Protein AF-A0A8C6HQR2-F1 (afdb_monomer_lite)

Structure (mmCIF, N/CA/C/O backbone):
data_AF-A0A8C6HQR2-F1
#
_entry.id   AF-A0A8C6HQR2-F1
#
loop_
_atom_site.group_PDB
_atom_site.id
_atom_site.type_symbol
_atom_site.label_atom_id
_atom_site.label_alt_id
_atom_site.label_comp_id
_atom_site.label_asym_id
_atom_site.label_entity_id
_atom_site.label_seq_id
_atom_site.pdbx_PDB_ins_code
_atom_site.Cartn_x
_atom_site.Cartn_y
_atom_site.Cartn_z
_atom_site.occupancy
_atom_site.B_iso_or_equiv
_atom_site.auth_seq_id
_atom_site.auth_comp_id
_atom_site.auth_asym_id
_atom_site.auth_atom_id
_atom_site.pdbx_PDB_model_num
ATOM 1 N N . MET A 1 1 ? -82.200 15.508 119.614 1.00 52.09 1 MET A N 1
ATOM 2 C CA . MET A 1 1 ? -82.401 14.505 118.545 1.00 52.09 1 MET A CA 1
ATOM 3 C C . MET A 1 1 ? -81.716 14.898 117.231 1.00 52.09 1 MET A C 1
ATOM 5 O O . MET A 1 1 ? -81.194 14.007 116.592 1.00 52.09 1 MET A O 1
ATOM 9 N N . MET A 1 2 ? -81.586 16.194 116.895 1.00 55.81 2 MET A N 1
ATOM 10 C CA . MET A 1 2 ? -81.004 16.659 115.614 1.00 55.81 2 MET A CA 1
ATOM 11 C C . MET A 1 2 ? -79.497 16.377 115.387 1.00 55.81 2 MET A C 1
ATOM 13 O O . MET A 1 2 ? -79.110 16.049 114.275 1.00 55.81 2 MET A O 1
ATOM 17 N N . MET A 1 3 ? -78.637 16.408 116.417 1.00 59.50 3 MET A N 1
ATOM 18 C CA . MET A 1 3 ? -77.169 16.346 116.218 1.00 59.50 3 MET A CA 1
ATOM 19 C C . MET A 1 3 ? -76.619 15.016 115.660 1.00 59.50 3 MET A C 1
ATOM 21 O O . MET A 1 3 ? -75.590 15.014 114.993 1.00 59.50 3 MET A O 1
ATOM 25 N N . VAL A 1 4 ? -77.262 13.875 115.936 1.00 60.16 4 VAL A N 1
ATOM 26 C CA . VAL A 1 4 ? -76.771 12.551 115.487 1.00 60.16 4 VAL A CA 1
ATOM 27 C C . VAL A 1 4 ? -77.153 12.279 114.027 1.00 60.16 4 VAL A C 1
ATOM 29 O O . VAL A 1 4 ? -76.408 11.623 113.298 1.00 60.16 4 VAL A O 1
ATOM 32 N N . GLU A 1 5 ? -78.292 12.809 113.581 1.00 60.72 5 GLU A N 1
ATOM 33 C CA . GLU A 1 5 ? -78.749 12.717 112.190 1.00 60.72 5 GLU A CA 1
ATOM 34 C C . GLU A 1 5 ? -77.908 13.601 111.262 1.00 60.72 5 GLU A C 1
ATOM 36 O O . GLU A 1 5 ? -77.570 13.160 110.162 1.00 60.72 5 GLU A O 1
ATOM 41 N N . ASP A 1 6 ? -77.476 14.773 111.736 1.00 65.75 6 ASP A N 1
ATOM 42 C CA . ASP A 1 6 ? -76.579 15.669 110.998 1.00 65.75 6 ASP A CA 1
ATOM 43 C C . ASP A 1 6 ? -75.191 15.044 110.777 1.00 65.75 6 ASP A C 1
ATOM 45 O O . ASP A 1 6 ? -74.706 15.014 109.648 1.00 65.75 6 ASP A O 1
ATOM 49 N N . ILE A 1 7 ? -74.600 14.415 111.802 1.00 71.69 7 ILE A N 1
ATOM 50 C CA . ILE A 1 7 ? -73.312 13.701 111.676 1.00 71.69 7 ILE A CA 1
ATOM 51 C C . ILE A 1 7 ? -73.416 12.538 110.680 1.00 71.69 7 ILE A C 1
ATOM 53 O O . ILE A 1 7 ? -72.520 12.321 109.865 1.00 71.69 7 ILE A O 1
ATOM 57 N N . LYS A 1 8 ? -74.517 11.779 110.715 1.00 73.75 8 LYS A N 1
ATOM 58 C CA . LYS A 1 8 ? -74.737 10.648 109.801 1.00 73.75 8 LYS A CA 1
ATOM 59 C C . LYS A 1 8 ? -74.936 11.119 108.356 1.00 73.75 8 LYS A C 1
ATOM 61 O O . LYS A 1 8 ? -74.519 10.435 107.420 1.00 73.75 8 LYS A O 1
ATOM 66 N N . LYS A 1 9 ? -75.553 12.288 108.172 1.00 76.75 9 LYS A N 1
ATOM 67 C CA . LYS A 1 9 ? -75.745 12.937 106.872 1.00 76.75 9 LYS A CA 1
ATOM 68 C C . LYS A 1 9 ? -74.431 13.485 106.313 1.00 76.75 9 LYS A C 1
ATOM 70 O O . LYS A 1 9 ? -74.153 13.239 105.141 1.00 76.75 9 LYS A O 1
ATOM 75 N N . ASP A 1 10 ? -73.609 14.130 107.139 1.00 75.81 10 ASP A N 1
ATOM 76 C CA . ASP A 1 10 ? -72.277 14.617 106.757 1.00 75.81 10 ASP A CA 1
ATOM 77 C C . ASP A 1 10 ? -71.310 13.468 106.451 1.00 75.81 10 ASP A C 1
ATOM 79 O O . ASP A 1 10 ? -70.606 13.507 105.443 1.00 75.81 10 ASP A O 1
ATOM 83 N N . PHE A 1 11 ? -71.339 12.387 107.238 1.00 78.88 11 PHE A N 1
ATOM 84 C CA . PHE A 1 11 ? -70.549 11.186 106.960 1.00 78.88 11 PHE A CA 1
ATOM 85 C C . PHE A 1 11 ? -70.949 10.537 105.629 1.00 78.88 11 PHE A C 1
ATOM 87 O O . PHE A 1 11 ? -70.090 10.244 104.800 1.00 78.88 11 PHE A O 1
ATOM 94 N N . ASN A 1 12 ? -72.252 10.368 105.377 1.00 79.69 12 ASN A N 1
ATOM 95 C CA . ASN A 1 12 ? -72.743 9.834 104.104 1.00 79.69 12 ASN A CA 1
ATOM 96 C C . ASN A 1 12 ? -72.425 10.754 102.917 1.00 79.69 12 ASN A C 1
ATOM 98 O O . ASN A 1 12 ? -72.174 10.260 101.819 1.00 79.69 12 ASN A O 1
ATOM 102 N N . LYS A 1 13 ? -72.419 12.076 103.120 1.00 82.56 13 LYS A N 1
ATOM 103 C CA . LYS A 1 13 ? -72.039 13.052 102.094 1.00 82.56 13 LYS A CA 1
ATOM 104 C C . LYS A 1 13 ? -70.553 12.935 101.743 1.00 82.56 13 LYS A C 1
ATOM 106 O O . LYS A 1 13 ? -70.251 12.756 100.567 1.00 82.56 13 LYS A O 1
ATOM 111 N N . SER A 1 14 ? -69.661 12.926 102.739 1.00 81.94 14 SER A N 1
ATOM 112 C CA . SER A 1 14 ? -68.220 12.698 102.537 1.00 81.94 14 SER A CA 1
ATOM 113 C C . SER A 1 14 ? -67.930 11.347 101.887 1.00 81.94 14 SER A C 1
ATOM 115 O O . SER A 1 14 ? -67.096 11.256 100.993 1.00 81.94 14 SER A O 1
ATOM 117 N N . LEU A 1 15 ? -68.626 10.282 102.295 1.00 82.62 15 LEU A N 1
ATOM 118 C CA . LEU A 1 15 ? -68.424 8.948 101.726 1.00 82.62 15 LEU A CA 1
ATOM 119 C C . LEU A 1 15 ? -68.825 8.895 100.243 1.00 82.62 15 LEU A C 1
ATOM 121 O O . LEU A 1 15 ? -68.120 8.297 99.431 1.00 82.62 15 LEU A O 1
ATOM 125 N N . LYS A 1 16 ? -69.929 9.561 99.886 1.00 83.19 16 LYS A N 1
ATOM 126 C CA . LYS A 1 16 ? -70.390 9.684 98.500 1.00 83.19 16 LYS A CA 1
ATOM 127 C C . LYS A 1 16 ? -69.421 10.517 97.656 1.00 83.19 16 LYS A C 1
ATOM 129 O O . LYS A 1 16 ? -69.129 10.136 96.531 1.00 83.19 16 LYS A O 1
ATOM 134 N N . GLU A 1 17 ? -68.875 11.592 98.221 1.00 83.00 17 GLU A N 1
ATOM 135 C CA . GLU A 1 17 ? -67.868 12.444 97.577 1.00 83.00 17 GLU A CA 1
ATOM 136 C C . GLU A 1 17 ? -66.543 11.698 97.333 1.00 83.00 17 GLU A C 1
ATOM 138 O O . GLU A 1 17 ? -65.976 11.791 96.245 1.00 83.00 17 GLU A O 1
ATOM 143 N N . ILE A 1 18 ? -66.091 10.873 98.288 1.00 84.25 18 ILE A N 1
ATOM 144 C CA . ILE A 1 18 ? -64.929 9.984 98.112 1.00 84.25 18 ILE A CA 1
ATOM 145 C C . ILE A 1 18 ? -65.189 8.979 96.987 1.00 84.25 18 ILE A C 1
ATOM 147 O O . ILE A 1 18 ? -64.369 8.859 96.082 1.00 84.25 18 ILE A O 1
ATOM 151 N N . GLN A 1 19 ? -66.336 8.290 97.000 1.00 84.12 19 GLN A N 1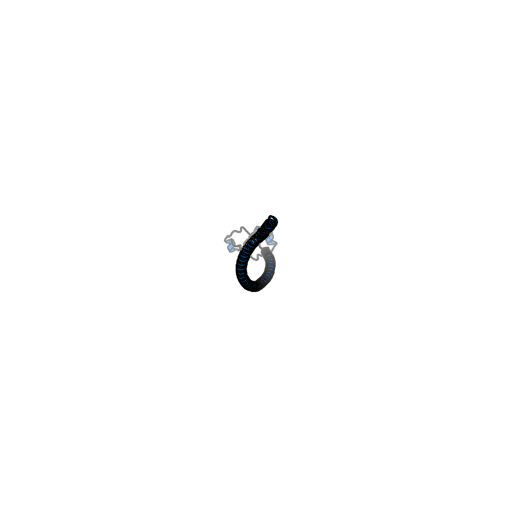
ATOM 152 C CA . GLN A 1 19 ? -66.691 7.327 95.951 1.00 84.12 19 GLN A CA 1
ATOM 153 C C . GLN A 1 19 ? -66.755 7.977 94.564 1.00 84.12 19 GLN A C 1
ATOM 155 O O . GLN A 1 19 ? -66.290 7.391 93.587 1.00 84.12 19 GLN A O 1
ATOM 160 N N . GLU A 1 20 ? -67.301 9.188 94.476 1.00 83.12 20 GLU A N 1
ATOM 161 C CA . GLU A 1 20 ? -67.435 9.930 93.224 1.00 83.12 20 GLU A CA 1
ATOM 162 C C . GLU A 1 20 ? -66.077 10.425 92.698 1.00 83.12 20 GLU A C 1
ATOM 164 O O . GLU A 1 20 ? -65.819 10.345 91.495 1.00 83.12 20 GLU A O 1
ATOM 169 N N . ASN A 1 21 ? -65.167 10.850 93.580 1.00 86.25 21 ASN A N 1
ATOM 170 C CA . ASN A 1 21 ? -63.796 11.211 93.209 1.00 86.25 21 ASN A CA 1
ATOM 171 C C . ASN A 1 21 ? -62.974 9.987 92.780 1.00 86.25 21 ASN A C 1
ATOM 173 O O . ASN A 1 21 ? -62.330 10.024 91.732 1.00 86.25 21 ASN A O 1
ATOM 177 N N . THR A 1 22 ? -63.061 8.872 93.514 1.00 86.06 22 THR A N 1
ATOM 178 C CA . THR A 1 22 ? -62.392 7.616 93.138 1.00 86.06 22 THR A CA 1
ATOM 179 C C . THR A 1 22 ? -62.912 7.079 91.802 1.00 86.06 22 THR A C 1
ATOM 181 O O . THR A 1 22 ? -62.128 6.589 90.992 1.00 86.06 22 THR A O 1
ATOM 184 N N . ALA A 1 23 ? -64.215 7.202 91.521 1.00 87.56 23 ALA A N 1
ATOM 185 C CA . ALA A 1 23 ? -64.792 6.808 90.235 1.00 87.56 23 ALA A CA 1
ATOM 186 C C . ALA A 1 23 ? -64.263 7.660 89.066 1.00 87.56 23 ALA A C 1
ATOM 188 O O . ALA A 1 23 ? -63.944 7.108 88.012 1.00 87.56 23 ALA A O 1
ATOM 189 N N . LYS A 1 24 ? -64.112 8.981 89.255 1.00 88.88 24 LYS A N 1
ATOM 190 C CA . LYS A 1 24 ? -63.521 9.885 88.251 1.00 88.88 24 LYS A CA 1
ATOM 191 C C . LYS A 1 24 ? -62.056 9.544 87.970 1.00 88.88 24 LYS A C 1
ATOM 193 O O . LYS A 1 24 ? -61.678 9.446 86.805 1.00 88.88 24 LYS A O 1
ATOM 198 N N . GLU A 1 25 ? -61.249 9.305 89.004 1.00 86.81 25 GLU A N 1
ATOM 199 C CA . GLU A 1 25 ? -59.849 8.882 88.841 1.00 86.81 25 GLU A CA 1
ATOM 200 C C . GLU A 1 25 ? -59.735 7.530 88.121 1.00 86.81 25 GLU A C 1
ATOM 202 O O . GLU A 1 25 ? -58.938 7.394 87.192 1.00 86.81 25 GLU A O 1
ATOM 207 N N . LEU A 1 26 ? -60.576 6.550 88.479 1.00 89.19 26 LEU A N 1
ATOM 208 C CA . LEU A 1 26 ? -60.659 5.255 87.790 1.00 89.19 26 LEU A CA 1
ATOM 209 C C . LEU A 1 26 ? -61.028 5.402 86.310 1.00 89.19 26 LEU A C 1
ATOM 211 O O . LEU A 1 26 ? -60.504 4.668 85.471 1.00 89.19 26 LEU A O 1
ATOM 215 N N . GLN A 1 27 ? -61.920 6.337 85.981 1.00 88.94 27 GLN A N 1
ATOM 216 C CA . GLN A 1 27 ? -62.330 6.592 84.604 1.00 88.94 27 GLN A CA 1
ATOM 217 C C . GLN A 1 27 ? -61.207 7.232 83.779 1.00 88.94 27 GLN A C 1
ATOM 219 O O . GLN A 1 27 ? -60.909 6.744 82.690 1.00 88.94 27 GLN A O 1
ATOM 224 N N . VAL A 1 28 ? -60.507 8.228 84.333 1.00 91.19 28 VAL A N 1
ATOM 225 C CA . VAL A 1 28 ? -59.310 8.827 83.712 1.00 91.19 28 VAL A CA 1
ATOM 226 C C . VAL A 1 28 ? -58.219 7.774 83.489 1.00 91.19 28 VAL A C 1
ATOM 228 O O . VAL A 1 28 ? -57.557 7.753 82.449 1.00 91.19 28 VAL A O 1
ATOM 231 N N . LEU A 1 29 ? -58.031 6.865 84.448 1.00 90.94 29 LEU A N 1
ATOM 232 C CA . LEU A 1 29 ? -57.027 5.807 84.357 1.00 90.94 29 LEU A CA 1
ATOM 233 C C . LEU A 1 29 ? -57.382 4.772 83.277 1.00 90.94 29 LEU A C 1
ATOM 235 O O . LEU A 1 29 ? -56.499 4.357 82.524 1.00 90.94 29 LEU A O 1
ATOM 239 N N . LYS A 1 30 ? -58.670 4.429 83.131 1.00 89.69 30 LYS A N 1
ATOM 240 C CA . LYS A 1 30 ? -59.179 3.605 82.022 1.00 89.69 30 LYS A CA 1
ATOM 241 C C . LYS A 1 30 ? -58.931 4.248 80.660 1.00 89.69 30 LYS A C 1
ATOM 243 O O . LYS A 1 30 ? -58.402 3.581 79.776 1.00 89.69 30 LYS A O 1
ATOM 248 N N . GLU A 1 31 ? -59.260 5.528 80.497 1.00 90.25 31 GLU A N 1
ATOM 249 C CA . GLU A 1 31 ? -59.028 6.253 79.238 1.00 90.25 31 GLU A CA 1
ATOM 250 C C . GLU A 1 31 ? -57.537 6.309 78.885 1.00 90.25 31 GLU A C 1
ATOM 252 O O . GLU A 1 31 ? -57.144 6.088 77.737 1.00 90.25 31 GLU A O 1
ATOM 257 N N . LYS A 1 32 ? -56.672 6.535 79.882 1.00 92.94 32 LYS A N 1
ATOM 258 C CA . LYS A 1 32 ? -55.217 6.513 79.694 1.00 92.94 32 LYS A CA 1
ATOM 259 C C . LYS A 1 32 ? -54.715 5.129 79.278 1.00 92.94 32 LYS A C 1
ATOM 261 O O . LYS A 1 32 ? -53.858 5.031 78.396 1.00 92.94 32 LYS A O 1
ATOM 266 N N . GLN A 1 33 ? -55.243 4.067 79.884 1.00 92.81 33 GLN A N 1
ATOM 267 C CA . GLN A 1 33 ? -54.903 2.692 79.524 1.00 92.81 33 GLN A CA 1
ATOM 268 C C . GLN A 1 33 ? -55.343 2.366 78.092 1.00 92.81 33 GLN A C 1
ATOM 270 O O . GLN A 1 33 ? -54.545 1.836 77.323 1.00 92.81 33 GLN A O 1
ATOM 275 N N . GLU A 1 34 ? -56.556 2.754 77.698 1.00 91.69 34 GLU A N 1
ATOM 276 C CA . GLU A 1 34 ? -57.071 2.534 76.344 1.00 91.69 34 GLU A CA 1
ATOM 277 C C . GLU A 1 34 ? -56.252 3.287 75.282 1.00 91.69 34 GLU A C 1
ATOM 279 O O . GLU A 1 34 ? -55.890 2.720 74.251 1.00 91.69 34 GLU A O 1
ATOM 284 N N . ASN A 1 35 ? -55.871 4.538 75.557 1.00 93.31 35 ASN A N 1
ATOM 285 C CA . ASN A 1 35 ? -54.993 5.310 74.673 1.00 93.31 35 ASN A CA 1
ATOM 286 C C . ASN A 1 35 ? -53.591 4.700 74.550 1.00 93.31 35 ASN A C 1
ATOM 288 O O . ASN A 1 35 ? -52.994 4.743 73.474 1.00 93.31 35 ASN A O 1
ATOM 292 N N . THR A 1 36 ? -53.065 4.121 75.632 1.00 92.69 36 THR A N 1
ATOM 293 C CA . THR A 1 36 ? -51.759 3.446 75.613 1.00 92.69 36 THR A CA 1
ATOM 294 C C . THR A 1 36 ? -51.820 2.177 74.765 1.00 92.69 36 THR A C 1
ATOM 296 O O . THR A 1 36 ? -50.934 1.958 73.946 1.00 92.69 36 THR A O 1
ATOM 299 N N . ILE A 1 37 ? -52.888 1.382 74.897 1.00 94.50 37 ILE A N 1
ATOM 300 C CA . ILE A 1 37 ? -53.104 0.174 74.086 1.00 94.50 37 ILE A CA 1
ATOM 301 C C . ILE A 1 37 ? -53.138 0.529 72.596 1.00 94.50 37 ILE A C 1
ATOM 303 O O . ILE A 1 37 ? -52.388 -0.061 71.824 1.00 94.50 37 ILE A O 1
ATOM 307 N N . LYS A 1 38 ? -53.912 1.554 72.205 1.00 93.88 38 LYS A N 1
ATOM 308 C CA . LYS A 1 38 ? -53.984 2.020 70.807 1.00 93.88 38 LYS A CA 1
ATOM 309 C C . LYS A 1 38 ? -52.617 2.449 70.261 1.00 93.88 38 LYS A C 1
ATOM 311 O O . LYS A 1 38 ? -52.289 2.141 69.120 1.00 93.88 38 LYS A O 1
ATOM 316 N N . GLN A 1 39 ? -51.800 3.142 71.060 1.00 92.81 39 GLN A N 1
ATOM 317 C CA . GLN A 1 39 ? -50.440 3.517 70.646 1.00 92.81 39 GLN A CA 1
ATOM 318 C C . GLN A 1 39 ? -49.525 2.300 70.470 1.00 92.81 39 GLN A C 1
ATOM 320 O O . GLN A 1 39 ? -48.765 2.253 69.503 1.00 92.81 39 GLN A O 1
ATOM 325 N N . VAL A 1 40 ? -49.598 1.323 71.378 1.00 94.62 40 VAL A N 1
ATOM 326 C CA . VAL A 1 40 ? -48.809 0.085 71.289 1.00 94.62 40 VAL A CA 1
ATOM 327 C C . VAL A 1 40 ? -49.179 -0.703 70.032 1.00 94.62 40 VAL A C 1
ATOM 329 O O . VAL A 1 40 ? -48.285 -1.131 69.311 1.00 94.62 40 VAL A O 1
ATOM 332 N N . GLU A 1 41 ? -50.468 -0.816 69.716 1.00 94.56 41 GLU A N 1
ATOM 333 C CA . GLU A 1 41 ? -50.964 -1.528 68.530 1.00 94.56 41 GLU A CA 1
ATOM 334 C C . GLU A 1 41 ? -50.422 -0.915 67.223 1.00 94.56 41 GLU A C 1
ATOM 336 O O . GLU A 1 41 ? -49.865 -1.613 66.371 1.00 94.56 41 GLU A O 1
ATOM 341 N N . VAL A 1 42 ? -50.467 0.420 67.111 1.00 95.25 42 VAL A N 1
ATOM 342 C CA . VAL A 1 42 ? -49.897 1.161 65.970 1.00 95.25 42 VAL A CA 1
ATOM 343 C C . VAL A 1 42 ? -48.382 0.958 65.853 1.00 95.25 42 VAL A C 1
ATOM 345 O O . VAL A 1 42 ? -47.858 0.826 64.743 1.00 95.25 42 VAL A O 1
ATOM 348 N N . LEU A 1 43 ? -47.658 0.937 66.977 1.00 95.06 43 LEU A N 1
ATOM 349 C CA . LEU A 1 43 ? -46.215 0.684 66.979 1.00 95.06 43 LEU A CA 1
ATOM 350 C C . LEU A 1 43 ? -45.900 -0.738 66.504 1.00 95.06 43 LEU A C 1
ATOM 352 O O . LEU A 1 43 ? -45.030 -0.896 65.646 1.00 95.06 43 LEU A O 1
ATOM 356 N N . THR A 1 44 ? -46.645 -1.744 66.971 1.00 93.62 44 THR A N 1
ATOM 357 C CA . THR A 1 44 ? -46.439 -3.142 66.565 1.00 93.62 44 THR A CA 1
ATOM 358 C C . THR A 1 44 ? -46.673 -3.359 65.068 1.00 93.62 44 THR A C 1
ATOM 360 O O . THR A 1 44 ? -45.852 -3.998 64.409 1.00 93.62 44 THR A O 1
ATOM 363 N N . GLU A 1 45 ? -47.708 -2.749 64.474 1.00 94.81 45 GLU A N 1
ATOM 364 C CA . GLU A 1 45 ? -47.915 -2.815 63.018 1.00 94.81 45 GLU A CA 1
ATOM 365 C C . GLU A 1 45 ? -46.767 -2.162 62.230 1.00 94.81 45 GLU A C 1
ATOM 367 O O . GLU A 1 45 ? -46.374 -2.638 61.158 1.00 94.81 45 GLU A O 1
ATOM 372 N N . LYS A 1 46 ? -46.232 -1.040 62.732 1.00 96.06 46 LYS A N 1
ATOM 373 C CA . LYS A 1 46 ? -45.122 -0.330 62.087 1.00 96.06 46 LYS A CA 1
ATOM 374 C C . LYS A 1 46 ? -43.836 -1.155 62.130 1.00 96.06 46 LYS A C 1
ATOM 376 O O . LYS A 1 46 ? -43.112 -1.197 61.130 1.00 96.06 46 LYS A O 1
ATOM 381 N N . GLU A 1 47 ? -43.560 -1.817 63.249 1.00 94.56 47 GLU A N 1
ATOM 382 C CA . GLU A 1 47 ? -42.431 -2.741 63.384 1.00 94.56 47 GLU A CA 1
ATOM 383 C C . GLU A 1 47 ? -42.555 -3.915 62.409 1.00 94.56 47 GLU A C 1
ATOM 385 O O . GLU A 1 47 ? -41.602 -4.215 61.690 1.00 94.56 47 GLU A O 1
ATOM 390 N N . GLU A 1 48 ? -43.741 -4.515 62.286 1.00 95.19 48 GLU A N 1
ATOM 391 C CA . GLU A 1 48 ? -43.961 -5.650 61.385 1.00 95.19 48 GLU A CA 1
ATOM 392 C C . GLU A 1 48 ? -43.797 -5.264 59.903 1.00 95.19 48 GLU A C 1
ATOM 394 O O . GLU A 1 48 ? -43.173 -5.992 59.123 1.00 95.19 48 GLU A O 1
ATOM 399 N N . LYS A 1 49 ? -44.298 -4.084 59.504 1.00 96.31 49 LYS A N 1
ATOM 400 C CA . LYS A 1 49 ? -44.076 -3.527 58.155 1.00 96.31 49 LYS A CA 1
ATOM 401 C C . LYS A 1 49 ? -42.592 -3.286 57.884 1.00 96.31 49 LYS A C 1
ATOM 403 O O . LYS A 1 49 ? -42.103 -3.639 56.812 1.00 96.31 49 LYS A O 1
ATOM 408 N N . THR A 1 50 ? -41.875 -2.731 58.861 1.00 96.12 50 THR A N 1
ATOM 409 C CA . THR A 1 50 ? -40.431 -2.476 58.752 1.00 96.12 50 THR A CA 1
ATOM 410 C C . THR A 1 50 ? -39.657 -3.788 58.614 1.00 96.12 50 THR A C 1
ATOM 412 O O . THR A 1 50 ? -38.788 -3.904 57.754 1.00 96.12 50 THR A O 1
ATOM 415 N N . TYR A 1 51 ? -40.010 -4.813 59.394 1.00 96.25 51 TYR A N 1
ATOM 416 C CA . TYR A 1 51 ? -39.388 -6.135 59.313 1.00 96.25 51 TYR A CA 1
ATOM 417 C C . TYR A 1 51 ? -39.558 -6.774 57.927 1.00 96.25 51 TYR A C 1
ATOM 419 O O . TYR A 1 51 ? -38.588 -7.269 57.350 1.00 96.25 51 TYR A O 1
ATOM 427 N N . LYS A 1 52 ? -40.767 -6.707 57.349 1.00 96.12 52 LYS A N 1
ATOM 428 C CA . LYS A 1 52 ? -41.042 -7.209 55.990 1.00 96.12 52 LYS A CA 1
ATOM 429 C C . LYS A 1 52 ? -40.191 -6.491 54.937 1.00 96.12 52 LYS A C 1
ATOM 431 O O . LYS A 1 52 ? -39.572 -7.159 54.112 1.00 96.12 52 LYS A O 1
ATOM 436 N N . GLN A 1 53 ? -40.080 -5.163 55.021 1.00 96.81 53 GLN A N 1
ATOM 437 C CA . GLN A 1 53 ? -39.219 -4.382 54.124 1.00 96.81 53 GLN A CA 1
ATOM 438 C C . GLN A 1 53 ? -37.741 -4.775 54.247 1.00 96.81 53 GLN A C 1
ATOM 440 O O . GLN A 1 53 ? -37.073 -4.980 53.237 1.00 96.81 53 GLN A O 1
ATOM 445 N N . VAL A 1 54 ? -37.228 -4.946 55.469 1.00 97.00 54 VAL A N 1
ATOM 446 C CA . VAL A 1 54 ? -35.834 -5.366 55.699 1.00 97.00 54 VAL A CA 1
ATOM 447 C C . VAL A 1 54 ? -35.564 -6.758 55.117 1.00 97.00 54 VAL A C 1
ATOM 449 O O . VAL A 1 54 ? -34.506 -6.988 54.529 1.00 97.00 54 VAL A O 1
ATOM 452 N N . MET A 1 55 ? -36.514 -7.688 55.228 1.00 96.00 55 MET A N 1
ATOM 453 C CA . MET A 1 55 ? -36.391 -9.027 54.641 1.00 96.00 55 MET A CA 1
ATOM 454 C C . MET A 1 55 ? -36.332 -8.992 53.107 1.00 96.00 55 MET A C 1
ATOM 456 O O . MET A 1 55 ? -35.497 -9.681 52.515 1.00 96.00 55 MET A O 1
ATOM 460 N N . GLU A 1 56 ? -37.159 -8.168 52.459 1.00 96.62 56 GLU A N 1
ATOM 461 C CA . GLU A 1 56 ? -37.090 -7.954 51.007 1.00 96.62 56 GLU A CA 1
ATOM 462 C C . GLU A 1 56 ? -35.761 -7.316 50.591 1.00 96.62 56 GLU A C 1
ATOM 464 O O . GLU A 1 56 ? -35.102 -7.812 49.674 1.00 96.62 56 GLU A O 1
ATOM 469 N N . MET A 1 57 ? -35.308 -6.286 51.313 1.00 97.44 57 MET A N 1
ATOM 470 C CA . MET A 1 57 ? -34.010 -5.652 51.071 1.00 97.44 57 MET A CA 1
ATOM 471 C C . MET A 1 57 ? -32.864 -6.665 51.156 1.00 97.44 57 MET A C 1
ATOM 473 O O . MET A 1 57 ? -32.030 -6.728 50.255 1.00 97.44 57 MET A O 1
ATOM 477 N N . ASN A 1 58 ? -32.845 -7.524 52.178 1.00 96.69 58 ASN A N 1
ATOM 478 C CA . ASN A 1 58 ? -31.815 -8.556 52.318 1.00 96.69 58 ASN A CA 1
ATOM 479 C C . ASN A 1 58 ? -31.791 -9.531 51.135 1.00 96.69 58 ASN A C 1
ATOM 481 O O . ASN A 1 58 ? -30.713 -9.937 50.697 1.00 96.69 58 ASN A O 1
ATOM 485 N N . LYS A 1 59 ? -32.958 -9.876 50.578 1.00 96.94 59 LYS A N 1
ATOM 486 C CA . LYS A 1 59 ? -33.038 -10.711 49.375 1.00 96.94 59 LYS A CA 1
ATOM 487 C C . LYS A 1 59 ? -32.412 -10.004 48.171 1.00 96.94 59 LYS A C 1
ATOM 489 O O . LYS A 1 59 ? -31.552 -10.587 47.517 1.00 96.94 59 LYS A O 1
ATOM 494 N N . THR A 1 60 ? -32.752 -8.732 47.949 1.00 97.19 60 THR A N 1
ATOM 495 C CA . THR A 1 60 ? -32.166 -7.942 46.850 1.00 97.19 60 THR A CA 1
ATOM 496 C C . THR A 1 60 ? -30.650 -7.780 46.984 1.00 97.19 60 THR A C 1
ATOM 498 O O . THR A 1 60 ? -29.932 -7.901 45.997 1.00 97.19 60 THR A O 1
ATOM 501 N N . ILE A 1 61 ? -30.131 -7.596 48.203 1.00 97.94 61 ILE A N 1
ATOM 502 C CA . ILE A 1 61 ? -28.687 -7.491 48.461 1.00 97.94 61 ILE A CA 1
ATOM 503 C C . ILE A 1 61 ? -27.961 -8.791 48.090 1.00 97.94 61 ILE A C 1
ATOM 505 O O . ILE A 1 61 ? -26.873 -8.747 47.515 1.00 97.94 61 ILE A O 1
ATOM 509 N N . LEU A 1 62 ? -28.543 -9.952 48.408 1.00 97.56 62 LEU A N 1
ATOM 510 C CA . LEU A 1 62 ? -27.954 -11.246 48.051 1.00 97.56 62 LEU A CA 1
ATOM 511 C C . LEU A 1 62 ? -27.920 -11.464 46.537 1.00 97.56 62 LEU A C 1
ATOM 513 O O . LEU A 1 62 ? -26.930 -11.992 46.031 1.00 97.56 62 LEU A O 1
ATOM 517 N N . ASP A 1 63 ? -28.968 -11.054 45.826 1.00 97.38 63 ASP A N 1
ATOM 518 C CA . ASP A 1 63 ? -29.030 -11.165 44.368 1.00 97.38 63 ASP A CA 1
ATOM 519 C C . ASP A 1 63 ? -27.992 -10.244 43.707 1.00 97.38 63 ASP A C 1
ATOM 521 O O . ASP A 1 63 ? -27.157 -10.723 42.937 1.00 97.38 63 ASP A O 1
ATOM 525 N N . LEU A 1 64 ? -27.915 -8.977 44.136 1.00 98.19 64 LEU A N 1
ATOM 526 C CA . LEU A 1 64 ? -26.889 -8.029 43.684 1.00 98.19 64 LEU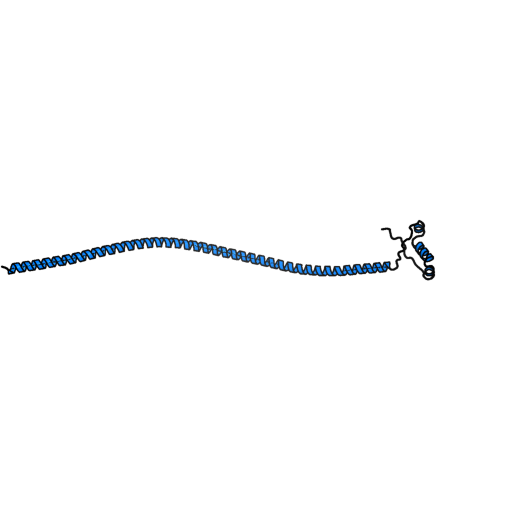 A CA 1
ATOM 527 C C . LEU A 1 64 ? -25.467 -8.543 43.933 1.00 98.19 64 LEU A C 1
ATOM 529 O O . LEU A 1 64 ? -24.584 -8.368 43.097 1.00 98.19 64 LEU A O 1
ATOM 533 N N . LYS A 1 65 ? -25.224 -9.214 45.063 1.00 97.94 65 LYS A N 1
ATOM 534 C CA . LYS A 1 65 ? -23.906 -9.784 45.367 1.00 97.94 65 LYS A CA 1
ATOM 535 C C . LYS A 1 65 ? -23.500 -10.863 44.357 1.00 97.94 65 LYS A C 1
ATOM 537 O O . LYS A 1 65 ? -22.355 -10.872 43.913 1.00 97.94 65 LYS A O 1
ATOM 542 N N . ARG A 1 66 ? -24.434 -11.735 43.954 1.00 97.50 66 ARG A N 1
ATOM 543 C CA . ARG A 1 66 ? -24.177 -12.758 42.921 1.00 97.50 66 ARG A CA 1
ATOM 544 C C . ARG A 1 66 ? -23.939 -12.134 41.547 1.00 97.50 66 ARG A C 1
ATOM 546 O O . ARG A 1 66 ? -23.075 -12.602 40.803 1.00 97.50 66 ARG A O 1
ATOM 553 N N . GLU A 1 67 ? -24.681 -11.082 41.213 1.00 97.88 67 GLU A N 1
ATOM 554 C CA . GLU A 1 67 ? -24.475 -10.335 39.970 1.00 97.88 67 GLU A CA 1
ATOM 555 C C . GLU A 1 67 ? -23.085 -9.691 39.934 1.00 97.88 67 GLU A C 1
ATOM 557 O O . GLU A 1 67 ? -22.366 -9.854 38.949 1.00 97.88 67 GLU A O 1
ATOM 562 N N . VAL A 1 68 ? -22.650 -9.054 41.027 1.00 98.12 68 VAL A N 1
ATOM 563 C CA . VAL A 1 68 ? -21.305 -8.465 41.146 1.00 98.12 68 VAL A CA 1
ATOM 564 C C . VAL A 1 68 ? -20.207 -9.511 40.946 1.00 98.12 68 VAL A C 1
ATOM 566 O O . VAL A 1 68 ? -19.256 -9.258 40.206 1.00 98.12 68 VAL A O 1
ATOM 569 N N . ASP A 1 69 ? -20.337 -10.696 41.547 1.00 97.81 69 ASP A N 1
ATOM 570 C CA . ASP A 1 69 ? -19.359 -11.776 41.370 1.00 97.81 69 ASP A CA 1
ATOM 571 C C . ASP A 1 69 ? -19.296 -12.255 39.907 1.00 97.81 69 ASP A C 1
ATOM 573 O O . ASP A 1 69 ? -18.213 -12.489 39.361 1.00 97.81 69 ASP A O 1
ATOM 577 N N . THR A 1 70 ? -20.450 -12.331 39.238 1.00 97.94 70 THR A N 1
ATOM 578 C CA . THR A 1 70 ? -20.546 -12.707 37.818 1.00 97.94 70 THR A CA 1
ATOM 579 C C . THR A 1 70 ? -19.914 -11.649 36.909 1.00 97.94 70 THR A C 1
ATOM 581 O O . THR A 1 70 ? -19.144 -11.983 36.003 1.00 97.94 70 THR A O 1
ATOM 584 N N . ILE A 1 71 ? -20.175 -10.367 37.179 1.00 98.19 71 ILE A N 1
ATOM 585 C CA . ILE A 1 71 ? -19.572 -9.237 36.461 1.00 98.19 71 ILE A CA 1
ATOM 586 C C . ILE A 1 71 ? -18.054 -9.259 36.633 1.00 98.19 71 ILE A C 1
ATOM 588 O O . ILE A 1 71 ? -17.322 -9.151 35.651 1.00 98.19 71 ILE A O 1
ATOM 592 N N . LYS A 1 72 ? -17.568 -9.468 37.860 1.00 98.06 72 LYS A N 1
ATOM 593 C CA . LYS A 1 72 ? -16.135 -9.520 38.160 1.00 98.06 72 LYS A CA 1
ATOM 594 C C . LYS A 1 72 ? -15.431 -10.640 37.396 1.00 98.06 72 LYS A C 1
ATOM 596 O O . LYS A 1 72 ? -14.352 -10.419 36.845 1.00 98.06 72 LYS A O 1
ATOM 601 N N . LYS A 1 73 ? -16.047 -11.826 37.326 1.00 97.69 73 LYS A N 1
ATOM 602 C CA . LYS A 1 73 ? -15.528 -12.944 36.530 1.00 97.69 73 LYS A CA 1
ATOM 603 C C . LYS A 1 73 ? -15.455 -12.576 35.045 1.00 97.69 73 LYS A C 1
ATOM 605 O O . LYS A 1 73 ? -14.386 -12.679 34.449 1.00 97.69 73 LYS A O 1
ATOM 610 N N . THR A 1 74 ? -16.546 -12.058 34.488 1.00 97.62 74 THR A N 1
ATOM 611 C CA . THR A 1 74 ? -16.622 -11.658 33.072 1.00 97.62 74 THR A CA 1
ATOM 612 C C . THR A 1 74 ? -15.587 -10.579 32.730 1.00 97.62 74 THR A C 1
ATOM 614 O O . THR A 1 74 ? -14.909 -10.657 31.709 1.00 97.62 74 THR A O 1
ATOM 617 N N . GLN A 1 75 ? -15.394 -9.595 33.615 1.00 98.12 75 GLN A N 1
ATOM 618 C CA . GLN A 1 75 ? -14.395 -8.539 33.441 1.00 98.12 75 GLN A CA 1
ATOM 619 C C . GLN A 1 75 ? -12.963 -9.098 33.415 1.00 98.12 75 GLN A C 1
ATOM 621 O O . GLN A 1 75 ? -12.130 -8.629 32.635 1.00 98.12 75 GLN A O 1
ATOM 626 N N . SER A 1 76 ? -12.668 -10.103 34.247 1.00 96.88 76 SER A N 1
ATOM 627 C CA . SER A 1 76 ? -11.346 -10.740 34.272 1.00 96.88 76 SER A CA 1
ATOM 628 C C . SER A 1 76 ? -11.035 -11.507 32.983 1.00 96.88 76 SER A C 1
ATOM 630 O O . SER A 1 76 ? -9.930 -11.386 32.458 1.00 96.88 76 SER A O 1
ATOM 632 N N . GLU A 1 77 ? -12.021 -12.216 32.428 1.00 97.06 77 GLU A N 1
ATOM 633 C CA . GLU A 1 77 ? -11.900 -12.936 31.155 1.00 97.06 77 GLU A CA 1
ATOM 634 C C . GLU A 1 77 ? -11.686 -11.954 29.993 1.00 97.06 77 GLU A C 1
ATOM 636 O O . GLU A 1 77 ? -10.716 -12.085 29.245 1.00 97.06 77 GLU A O 1
ATOM 641 N N . ALA A 1 78 ? -12.497 -10.892 29.916 1.00 97.88 78 ALA A N 1
ATOM 642 C CA . ALA A 1 78 ? -12.358 -9.857 28.890 1.00 97.88 78 ALA A CA 1
ATOM 643 C C . ALA A 1 78 ? -10.986 -9.157 28.928 1.00 97.88 78 ALA A C 1
ATOM 645 O O . ALA A 1 78 ? -10.405 -8.853 27.887 1.00 97.88 78 ALA A O 1
ATOM 646 N N . THR A 1 79 ? -10.434 -8.925 30.123 1.00 97.50 79 THR A N 1
ATOM 647 C CA . THR A 1 79 ? -9.111 -8.295 30.275 1.00 97.50 79 THR A CA 1
ATOM 648 C C . THR A 1 79 ? -7.998 -9.177 29.700 1.00 97.50 79 THR A C 1
ATOM 650 O O . THR A 1 79 ? -7.109 -8.673 29.012 1.00 97.50 79 THR A O 1
ATOM 653 N N . LEU A 1 80 ? -8.064 -10.494 29.929 1.00 97.38 80 LEU A N 1
ATOM 654 C CA . LEU A 1 80 ? -7.106 -11.447 29.361 1.00 97.38 80 LEU A CA 1
ATOM 655 C C . LEU A 1 80 ? -7.210 -11.505 27.834 1.00 97.38 80 LEU A C 1
ATOM 657 O O . LEU A 1 80 ? -6.188 -11.495 27.147 1.00 97.38 80 LEU A O 1
ATOM 661 N N . GLU A 1 81 ? -8.425 -11.519 27.282 1.00 97.19 81 GLU A N 1
ATOM 662 C CA . GLU A 1 81 ? -8.625 -11.495 25.830 1.00 97.19 81 GLU A CA 1
ATOM 663 C C . GLU A 1 81 ? -8.016 -10.240 25.194 1.00 97.19 81 GLU A C 1
ATOM 665 O O . GLU A 1 81 ? -7.251 -10.354 24.232 1.00 97.19 81 GLU A O 1
ATOM 670 N N . ILE A 1 82 ? -8.263 -9.061 25.774 1.00 97.69 82 ILE A N 1
ATOM 671 C CA . ILE A 1 82 ? -7.687 -7.788 25.314 1.00 97.69 82 ILE A CA 1
ATOM 672 C C . ILE A 1 82 ? -6.153 -7.845 25.315 1.00 97.69 82 ILE A C 1
ATOM 674 O O . ILE A 1 82 ? -5.526 -7.450 24.330 1.00 97.69 82 ILE A O 1
ATOM 678 N N . GLU A 1 83 ? -5.532 -8.378 26.371 1.00 96.94 83 GLU A N 1
ATOM 679 C CA . GLU A 1 83 ? -4.073 -8.515 26.441 1.00 96.94 83 GLU A CA 1
ATOM 680 C C . GLU A 1 83 ? -3.534 -9.441 25.337 1.00 96.94 83 GLU A C 1
ATOM 682 O O . GLU A 1 83 ? -2.539 -9.127 24.674 1.00 96.94 83 GLU A O 1
ATOM 687 N N . THR A 1 84 ? -4.198 -10.579 25.101 1.00 96.50 84 THR A N 1
ATOM 688 C CA . THR A 1 84 ? -3.779 -11.523 24.052 1.00 96.50 84 THR A CA 1
ATOM 689 C C . THR A 1 84 ? -3.899 -10.921 22.654 1.00 96.50 84 THR A C 1
ATOM 691 O O . THR A 1 84 ? -3.012 -11.127 21.822 1.00 96.50 84 THR A O 1
ATOM 694 N N . LEU A 1 85 ? -4.959 -10.152 22.391 1.00 97.06 85 LEU A N 1
ATOM 695 C CA . LEU A 1 85 ? -5.156 -9.454 21.124 1.00 97.06 85 LEU A CA 1
ATOM 696 C C . LEU A 1 85 ? -4.124 -8.340 20.939 1.00 97.06 85 LEU A C 1
ATOM 698 O O . LEU A 1 85 ? -3.554 -8.232 19.856 1.00 97.06 85 LEU A O 1
ATOM 702 N N . GLY A 1 86 ? -3.805 -7.586 21.995 1.00 96.56 86 GLY A N 1
ATOM 703 C CA . GLY A 1 86 ? -2.758 -6.564 21.964 1.00 96.56 86 GLY A CA 1
ATOM 704 C C . GLY A 1 86 ? -1.390 -7.132 21.575 1.00 96.56 86 GLY A C 1
ATOM 705 O O . GLY A 1 86 ? -0.727 -6.600 20.686 1.00 96.56 86 GLY A O 1
ATOM 706 N N . LYS A 1 87 ? -0.994 -8.274 22.157 1.00 95.81 87 LYS A N 1
ATOM 707 C CA . LYS A 1 87 ? 0.262 -8.970 21.803 1.00 95.81 87 LYS A CA 1
ATOM 708 C C . LYS A 1 87 ? 0.280 -9.442 20.345 1.00 95.81 87 LYS A C 1
ATOM 710 O O . LYS A 1 87 ? 1.298 -9.312 19.660 1.00 95.81 87 LYS A O 1
ATOM 715 N N . LYS A 1 88 ? -0.847 -9.976 19.858 1.00 95.38 88 LYS A N 1
ATOM 716 C CA . LYS A 1 88 ? -0.994 -10.393 18.454 1.00 95.38 88 LYS A CA 1
ATOM 717 C C . LYS A 1 88 ? -0.885 -9.198 17.507 1.00 95.38 88 LYS A C 1
ATOM 719 O O . LYS A 1 88 ? -0.138 -9.290 16.538 1.00 95.38 88 LYS A O 1
ATOM 724 N N . SER A 1 89 ? -1.560 -8.087 17.817 1.00 95.31 89 SER A N 1
ATOM 725 C CA . SER A 1 89 ? -1.485 -6.848 17.030 1.00 95.31 89 SER A CA 1
ATOM 726 C C . SER A 1 89 ? -0.049 -6.349 16.932 1.00 95.31 89 SER A C 1
ATOM 728 O O . SER A 1 89 ? 0.454 -6.208 15.827 1.00 95.31 89 SER A O 1
ATOM 730 N N . GLY A 1 90 ? 0.664 -6.223 18.057 1.00 95.12 90 GLY A N 1
ATOM 731 C CA . GLY A 1 90 ? 2.052 -5.748 18.039 1.00 95.12 90 GLY A CA 1
ATOM 732 C C . GLY A 1 90 ? 2.996 -6.620 17.200 1.00 95.12 90 GLY A C 1
ATOM 733 O O . GLY A 1 90 ? 3.907 -6.107 16.554 1.00 95.12 90 GLY A O 1
ATOM 734 N N . THR A 1 91 ? 2.759 -7.936 17.144 1.00 94.94 91 THR A N 1
ATOM 735 C CA . THR A 1 91 ? 3.535 -8.839 16.272 1.00 94.94 91 THR A CA 1
ATOM 736 C C . THR A 1 91 ? 3.235 -8.598 14.790 1.00 94.94 91 THR A C 1
ATOM 738 O O . THR A 1 91 ? 4.147 -8.593 13.961 1.00 94.94 91 THR A O 1
ATOM 741 N N . ILE A 1 92 ? 1.959 -8.393 14.450 1.00 96.81 92 ILE A N 1
ATOM 742 C CA . ILE A 1 92 ? 1.520 -8.087 13.084 1.00 96.81 92 ILE A CA 1
ATOM 743 C C . ILE A 1 92 ? 2.078 -6.729 12.644 1.00 96.81 92 ILE A C 1
ATOM 745 O O . ILE A 1 92 ? 2.637 -6.637 11.553 1.00 96.81 92 ILE A O 1
ATOM 749 N N . ASP A 1 93 ? 2.007 -5.714 13.504 1.00 97.69 93 ASP A N 1
ATOM 750 C CA . ASP A 1 93 ? 2.484 -4.356 13.225 1.00 97.69 93 ASP A CA 1
ATOM 751 C C . ASP A 1 93 ? 3.990 -4.338 12.935 1.00 97.69 93 ASP A C 1
ATOM 753 O O . ASP A 1 93 ? 4.429 -3.731 11.954 1.00 97.69 93 ASP A O 1
ATOM 757 N N . LEU A 1 94 ? 4.788 -5.073 13.720 1.00 97.12 94 LEU A N 1
ATOM 758 C CA . LEU A 1 94 ? 6.223 -5.224 13.471 1.00 97.12 94 LEU A CA 1
ATOM 759 C C . LEU A 1 94 ? 6.495 -5.937 12.136 1.00 97.12 94 LEU A C 1
ATOM 761 O O . LEU A 1 94 ? 7.352 -5.510 11.363 1.00 97.12 94 LEU A O 1
ATOM 765 N N . SER A 1 95 ? 5.749 -7.005 11.837 1.00 97.88 95 SER A N 1
ATOM 766 C CA . SER A 1 95 ? 5.885 -7.740 10.574 1.00 97.88 95 SER A CA 1
ATOM 767 C C . SER A 1 95 ? 5.544 -6.877 9.357 1.00 97.88 95 SER A C 1
ATOM 769 O O . SER A 1 95 ? 6.271 -6.911 8.363 1.00 97.88 95 SER A O 1
ATOM 771 N N . ILE A 1 96 ? 4.467 -6.090 9.429 1.00 98.44 96 ILE A N 1
ATOM 772 C CA . ILE A 1 96 ? 4.068 -5.159 8.368 1.00 98.44 96 ILE A CA 1
ATOM 773 C C . ILE A 1 96 ? 5.129 -4.070 8.203 1.00 98.44 96 ILE A C 1
ATOM 775 O O . ILE A 1 96 ? 5.542 -3.810 7.076 1.00 98.44 96 ILE A O 1
ATOM 779 N N . SER A 1 97 ? 5.618 -3.496 9.304 1.00 98.50 97 SER A N 1
ATOM 780 C CA . SER A 1 97 ? 6.641 -2.442 9.278 1.00 98.50 97 SER A CA 1
ATOM 781 C C . SER A 1 97 ? 7.926 -2.914 8.594 1.00 98.50 97 SER A C 1
ATOM 783 O O . SER A 1 97 ? 8.420 -2.244 7.691 1.00 98.50 97 SER A O 1
ATOM 785 N N . ASN A 1 98 ? 8.411 -4.114 8.929 1.00 98.31 98 ASN A N 1
ATOM 786 C CA . ASN A 1 98 ? 9.597 -4.689 8.287 1.00 98.31 98 ASN A CA 1
ATOM 787 C C . ASN A 1 98 ? 9.394 -4.901 6.779 1.00 98.31 98 ASN A C 1
ATOM 789 O O . ASN A 1 98 ? 10.286 -4.617 5.985 1.00 98.31 98 ASN A O 1
ATOM 793 N N . ARG A 1 99 ? 8.211 -5.379 6.368 1.00 98.50 99 ARG A N 1
ATOM 794 C CA . ARG A 1 99 ? 7.891 -5.565 4.943 1.00 98.50 99 ARG A CA 1
ATOM 795 C C . ARG A 1 99 ? 7.812 -4.240 4.191 1.00 98.50 99 ARG A C 1
ATOM 797 O O . ARG A 1 99 ? 8.195 -4.198 3.027 1.00 98.50 99 ARG A O 1
ATOM 804 N N . ILE A 1 100 ? 7.290 -3.188 4.823 1.00 98.50 100 ILE A N 1
ATOM 805 C CA . ILE A 1 100 ? 7.255 -1.842 4.239 1.00 98.50 100 ILE A CA 1
ATOM 806 C C . ILE A 1 100 ? 8.682 -1.346 4.014 1.00 98.50 100 ILE A C 1
ATOM 808 O O . ILE A 1 100 ? 9.003 -0.993 2.885 1.00 98.50 100 ILE A O 1
ATOM 812 N N . GLN A 1 101 ? 9.546 -1.431 5.028 1.00 98.50 101 GLN A N 1
ATOM 813 C CA . GLN A 1 101 ? 10.941 -1.004 4.911 1.00 98.50 101 GLN A CA 1
ATOM 814 C C . GLN A 1 101 ? 11.687 -1.757 3.795 1.00 98.50 101 GLN A C 1
ATOM 816 O O . GLN A 1 101 ? 12.360 -1.143 2.972 1.00 98.50 101 GLN A O 1
ATOM 821 N N . GLU A 1 102 ? 11.521 -3.080 3.703 1.00 98.50 102 GLU A N 1
ATOM 822 C CA . GLU A 1 102 ? 12.131 -3.875 2.627 1.00 98.50 102 GLU A CA 1
ATOM 823 C C . GLU A 1 102 ? 11.648 -3.424 1.234 1.00 98.50 102 GLU A C 1
ATOM 825 O O . GLU A 1 102 ? 12.421 -3.360 0.276 1.00 98.50 102 GLU A O 1
ATOM 830 N N . MET A 1 103 ? 10.356 -3.107 1.096 1.00 98.38 103 MET A N 1
ATOM 831 C CA . MET A 1 103 ? 9.814 -2.597 -0.164 1.00 98.38 103 MET A CA 1
ATOM 832 C C . MET A 1 103 ? 10.351 -1.204 -0.498 1.00 98.38 103 MET A C 1
ATOM 834 O O . MET A 1 103 ? 10.647 -0.957 -1.664 1.00 98.38 103 MET A O 1
ATOM 838 N N . GLU A 1 104 ? 10.505 -0.322 0.487 1.00 98.38 104 GLU A N 1
ATOM 839 C CA . GLU A 1 104 ? 11.078 1.015 0.299 1.00 98.38 104 GLU A CA 1
ATOM 840 C C . GLU A 1 104 ? 12.522 0.940 -0.214 1.00 98.38 104 GLU A C 1
ATOM 842 O O . GLU A 1 104 ? 12.852 1.585 -1.209 1.00 98.38 104 GLU A O 1
ATOM 847 N N . GLU A 1 105 ? 13.358 0.080 0.375 1.00 98.31 105 GLU A N 1
ATOM 848 C CA . GLU A 1 105 ? 14.740 -0.132 -0.079 1.00 98.31 105 GLU A CA 1
ATOM 849 C C . GLU A 1 105 ? 14.793 -0.665 -1.520 1.00 98.31 105 GLU A C 1
ATOM 851 O O . GLU A 1 105 ? 15.584 -0.202 -2.347 1.00 98.31 105 GLU A O 1
ATOM 856 N N . ARG A 1 106 ? 13.908 -1.610 -1.864 1.00 98.44 106 ARG A N 1
ATOM 857 C CA . ARG A 1 106 ? 13.811 -2.152 -3.228 1.00 98.44 106 ARG A CA 1
ATOM 858 C C . ARG A 1 106 ? 13.342 -1.114 -4.244 1.00 98.44 106 ARG A C 1
ATOM 860 O O . ARG A 1 106 ? 13.815 -1.141 -5.379 1.00 98.44 106 ARG A O 1
ATOM 867 N N . ILE A 1 107 ? 12.408 -0.241 -3.864 1.00 98.44 107 ILE A N 1
ATOM 868 C CA . ILE A 1 107 ? 11.932 0.852 -4.721 1.00 98.44 107 ILE A CA 1
ATOM 869 C C . ILE A 1 107 ? 13.071 1.840 -4.963 1.00 98.44 107 ILE A C 1
ATOM 871 O O . ILE A 1 107 ? 13.353 2.132 -6.120 1.00 98.44 107 ILE A O 1
ATOM 875 N N . SER A 1 108 ? 13.789 2.248 -3.914 1.00 98.25 108 SER A N 1
ATOM 876 C CA . SER A 1 108 ? 14.938 3.150 -4.044 1.00 98.25 108 SER A CA 1
ATOM 877 C C . SER A 1 108 ? 16.014 2.579 -4.978 1.00 98.25 108 SER A C 1
ATOM 879 O O . SER A 1 108 ? 16.447 3.254 -5.908 1.00 98.25 108 SER A O 1
ATOM 881 N N . GLY A 1 109 ? 16.372 1.297 -4.834 1.00 98.31 109 GLY A N 1
ATOM 882 C CA . GLY A 1 109 ? 17.335 0.665 -5.746 1.00 98.31 109 GLY A CA 1
ATOM 883 C C . GLY A 1 109 ? 16.846 0.568 -7.201 1.00 98.31 109 GLY A C 1
ATOM 884 O O . GLY A 1 109 ? 17.641 0.632 -8.147 1.00 98.31 109 GLY A O 1
ATOM 885 N N . ALA A 1 110 ? 15.534 0.421 -7.411 1.00 98.25 110 ALA A N 1
ATOM 886 C CA . ALA A 1 110 ? 14.944 0.434 -8.746 1.00 98.25 110 ALA A CA 1
ATOM 887 C C . ALA A 1 110 ? 14.948 1.843 -9.364 1.00 98.25 110 ALA A C 1
ATOM 889 O O . ALA A 1 110 ? 15.219 1.967 -10.558 1.00 98.25 110 ALA A O 1
ATOM 890 N N . GLU A 1 111 ? 14.693 2.887 -8.574 1.00 98.12 111 GLU A N 1
ATOM 891 C CA . GLU A 1 111 ? 14.747 4.288 -9.010 1.00 98.12 111 GLU A CA 1
ATOM 892 C C . GLU A 1 111 ? 16.147 4.664 -9.511 1.00 98.12 111 GLU A C 1
ATOM 894 O O . GLU A 1 111 ? 16.276 5.128 -10.647 1.00 98.12 111 GLU A O 1
ATOM 899 N N . ASP A 1 112 ? 17.193 4.335 -8.747 1.00 97.81 112 ASP A N 1
ATOM 900 C CA . ASP A 1 112 ? 18.590 4.551 -9.152 1.00 97.81 112 ASP A CA 1
ATOM 901 C C . ASP A 1 112 ? 18.921 3.823 -10.467 1.00 97.81 112 ASP A C 1
ATOM 903 O O . ASP A 1 112 ? 19.600 4.338 -11.363 1.00 97.81 112 ASP A O 1
ATOM 907 N N . SER A 1 113 ? 18.424 2.592 -10.617 1.00 98.12 113 SER A N 1
ATOM 908 C CA . SER A 1 113 ? 18.627 1.795 -11.831 1.00 98.12 113 SER A CA 1
ATOM 909 C C . SER A 1 113 ? 17.934 2.420 -13.046 1.00 98.12 113 SER A C 1
ATOM 911 O O . SER A 1 113 ? 18.507 2.467 -14.137 1.00 98.12 113 SER A O 1
ATOM 913 N N . ILE A 1 114 ? 16.710 2.924 -12.868 1.00 98.44 114 ILE A N 1
ATOM 914 C CA . ILE A 1 114 ? 15.946 3.606 -13.918 1.00 98.44 114 ILE A CA 1
ATOM 915 C C . ILE A 1 114 ? 16.651 4.897 -14.343 1.00 98.44 114 ILE A C 1
ATOM 917 O O . ILE A 1 114 ? 16.746 5.163 -15.545 1.00 98.44 114 ILE A O 1
ATOM 921 N N . GLU A 1 115 ? 17.186 5.670 -13.398 1.00 98.06 115 GLU A N 1
ATOM 922 C CA . GLU A 1 115 ? 17.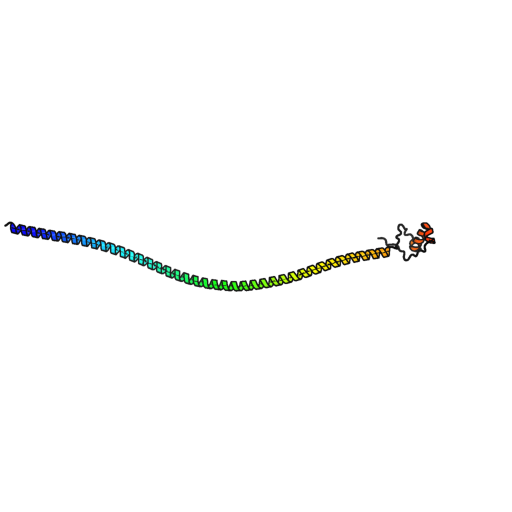940 6.888 -13.703 1.00 98.06 115 GLU A CA 1
ATOM 923 C C . GLU A 1 115 ? 19.177 6.580 -14.562 1.00 98.06 115 GLU A C 1
ATOM 925 O O . GLU A 1 115 ? 19.367 7.189 -15.621 1.00 98.06 115 GLU A O 1
ATOM 930 N N . ASN A 1 116 ? 19.958 5.565 -14.181 1.00 97.75 116 ASN A N 1
ATOM 931 C CA . ASN A 1 116 ? 21.132 5.112 -14.937 1.00 97.75 116 ASN A CA 1
ATOM 932 C C . ASN A 1 116 ? 20.786 4.615 -16.355 1.00 97.75 116 ASN A C 1
ATOM 934 O O . ASN A 1 116 ? 21.514 4.862 -17.324 1.00 97.75 116 ASN A O 1
ATOM 938 N N . ILE A 1 117 ? 19.654 3.927 -16.521 1.00 98.38 117 ILE A N 1
ATOM 939 C CA . ILE A 1 117 ? 19.163 3.532 -17.849 1.00 98.38 117 ILE A CA 1
ATOM 940 C C . ILE A 1 117 ? 18.790 4.779 -18.663 1.00 98.38 117 ILE A C 1
ATOM 942 O O . ILE A 1 117 ? 19.132 4.875 -19.845 1.00 98.38 117 ILE A O 1
ATOM 946 N N . GLY A 1 118 ? 18.136 5.760 -18.037 1.00 98.44 118 GLY A N 1
ATOM 947 C CA . GLY A 1 118 ? 17.766 7.026 -18.665 1.00 98.44 118 GLY A CA 1
ATOM 948 C C . GLY A 1 118 ? 18.971 7.803 -19.205 1.00 98.44 118 GLY A C 1
ATOM 949 O O . GLY A 1 118 ? 18.942 8.275 -20.349 1.00 98.44 118 GLY A O 1
ATOM 950 N N . THR A 1 119 ? 20.056 7.897 -18.430 1.00 97.69 119 THR A N 1
ATOM 951 C CA . THR A 1 119 ? 21.304 8.548 -18.868 1.00 97.69 119 THR A CA 1
ATOM 952 C C . THR A 1 119 ? 21.950 7.796 -20.034 1.00 97.69 119 THR A C 1
ATOM 954 O O . THR A 1 119 ? 22.265 8.412 -21.056 1.00 97.69 119 THR A O 1
ATOM 957 N N . THR A 1 120 ? 22.022 6.465 -19.957 1.00 98.12 120 THR A N 1
ATOM 958 C CA . THR A 1 120 ? 22.566 5.605 -21.022 1.00 98.12 120 THR A CA 1
ATOM 959 C C . THR A 1 120 ? 21.790 5.753 -22.337 1.00 98.12 120 THR A C 1
ATOM 961 O O . THR A 1 120 ? 22.375 5.912 -23.411 1.00 98.12 120 THR A O 1
ATOM 964 N N . ILE A 1 121 ? 20.452 5.758 -22.284 1.00 98.38 121 ILE A N 1
ATOM 965 C CA . ILE A 1 121 ? 19.600 5.957 -23.468 1.00 98.38 121 ILE A CA 1
ATOM 966 C C . ILE A 1 121 ? 19.873 7.323 -24.108 1.00 98.38 121 ILE A C 1
ATOM 968 O O . ILE A 1 121 ? 19.984 7.431 -25.335 1.00 98.38 121 ILE A O 1
ATOM 972 N N . LYS A 1 122 ? 20.012 8.371 -23.290 1.00 97.94 122 LYS A N 1
ATOM 973 C CA . LYS A 1 122 ? 20.303 9.730 -23.760 1.00 97.94 122 LYS A CA 1
ATOM 974 C C . LYS A 1 122 ? 21.652 9.803 -24.477 1.00 97.94 122 LYS A C 1
ATOM 976 O O . LYS A 1 122 ? 21.743 10.441 -25.528 1.00 97.94 122 LYS A O 1
ATOM 981 N N . GLU A 1 123 ? 22.685 9.163 -23.938 1.00 97.69 123 GLU A N 1
ATOM 982 C CA . GLU A 1 123 ? 24.016 9.100 -24.554 1.00 97.69 123 GLU A CA 1
ATOM 983 C C . GLU A 1 123 ? 24.003 8.315 -25.865 1.00 97.69 123 GLU A C 1
ATOM 985 O O . GLU A 1 123 ? 24.451 8.830 -26.892 1.00 97.69 123 GLU A O 1
ATOM 990 N N . ASN A 1 124 ? 23.370 7.142 -25.886 1.00 97.94 124 ASN A N 1
ATOM 991 C CA . ASN A 1 124 ? 23.198 6.348 -27.104 1.00 97.94 124 ASN A CA 1
ATOM 992 C C . ASN A 1 124 ? 22.453 7.123 -28.201 1.00 97.94 124 ASN A C 1
ATOM 994 O O . ASN A 1 124 ? 22.815 7.056 -29.379 1.00 97.94 124 ASN A O 1
ATOM 998 N N . GLY A 1 125 ? 21.451 7.923 -27.824 1.00 98.06 125 GLY A N 1
ATOM 999 C CA . GLY A 1 125 ? 20.755 8.823 -28.741 1.00 98.06 125 GLY A CA 1
ATOM 1000 C C . GLY A 1 125 ? 21.680 9.865 -29.381 1.00 98.06 125 GLY A C 1
ATOM 1001 O O . GLY A 1 125 ? 21.551 10.143 -30.576 1.00 98.06 125 GLY A O 1
ATOM 1002 N N . LYS A 1 126 ? 22.641 10.417 -28.627 1.00 97.94 126 LYS A N 1
ATOM 1003 C CA . LYS A 1 126 ? 23.663 11.332 -29.166 1.00 97.94 126 LYS A CA 1
ATOM 1004 C C . LYS A 1 126 ? 24.614 10.600 -30.115 1.00 97.94 126 LYS A C 1
ATOM 1006 O O . LYS A 1 126 ? 24.822 11.073 -31.230 1.00 97.94 126 LYS A O 1
ATOM 1011 N N 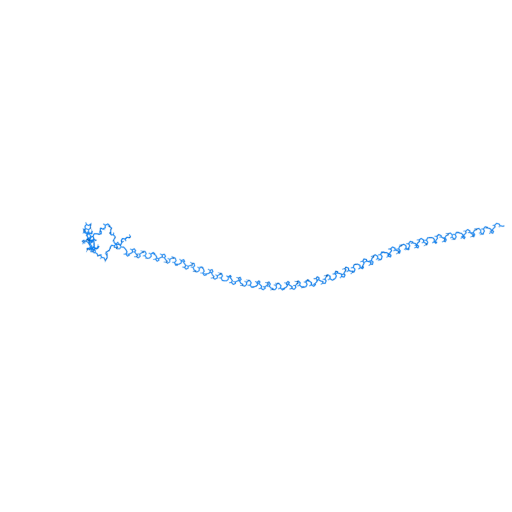. CYS A 1 127 ? 25.121 9.432 -29.720 1.00 97.06 127 CYS A N 1
ATOM 1012 C CA . CYS A 1 127 ? 26.020 8.622 -30.548 1.00 97.06 127 CYS A CA 1
ATOM 1013 C C . CYS A 1 127 ? 25.379 8.240 -31.888 1.00 97.06 127 CYS A C 1
ATOM 1015 O O . CYS A 1 127 ? 26.004 8.392 -32.935 1.00 97.06 127 CYS A O 1
ATOM 1017 N N . LYS A 1 128 ? 24.103 7.828 -31.887 1.00 98.25 128 LYS A N 1
ATOM 1018 C CA . LYS A 1 128 ? 23.364 7.499 -33.117 1.00 98.25 128 LYS A CA 1
ATOM 1019 C C . LYS A 1 128 ? 23.256 8.692 -34.070 1.00 98.25 128 LYS A C 1
ATOM 1021 O O . LYS A 1 128 ? 23.403 8.520 -35.280 1.00 98.25 128 LYS A O 1
ATOM 1026 N N . LYS A 1 129 ? 23.010 9.897 -33.540 1.00 97.94 129 LYS A N 1
ATOM 1027 C CA . LYS A 1 129 ? 22.958 11.130 -34.345 1.00 97.94 129 LYS A CA 1
ATOM 1028 C C . LYS A 1 129 ? 24.307 11.420 -35.000 1.00 97.94 129 LYS A C 1
ATOM 1030 O O . LYS A 1 129 ? 24.345 11.630 -36.207 1.00 97.94 129 LYS A O 1
ATOM 1035 N N . ILE A 1 130 ? 25.393 11.361 -34.227 1.00 98.19 130 ILE A N 1
ATOM 1036 C CA . ILE A 1 130 ? 26.758 11.580 -34.732 1.00 98.19 130 ILE A CA 1
ATOM 1037 C C . ILE A 1 130 ? 27.107 10.545 -35.805 1.00 98.19 130 ILE A C 1
ATOM 1039 O O . ILE A 1 130 ? 27.573 10.904 -36.878 1.00 98.19 130 ILE A O 1
ATOM 1043 N N . LEU A 1 131 ? 26.820 9.265 -35.561 1.00 98.00 131 LEU A N 1
ATOM 1044 C CA . LEU A 1 131 ? 27.094 8.204 -36.529 1.00 98.00 131 LEU A CA 1
ATOM 1045 C C . LEU A 1 131 ? 26.341 8.418 -37.849 1.00 98.00 131 LEU A C 1
ATOM 1047 O O . LEU A 1 131 ? 26.916 8.245 -38.919 1.00 98.00 131 LEU A O 1
ATOM 1051 N N . THR A 1 132 ? 25.070 8.819 -37.776 1.00 97.75 132 THR A N 1
ATOM 1052 C CA . THR A 1 132 ? 24.258 9.105 -38.970 1.00 97.75 132 THR A CA 1
ATOM 1053 C C . THR A 1 132 ? 24.853 10.263 -39.770 1.00 97.75 132 THR A C 1
ATOM 1055 O O . THR A 1 132 ? 24.968 10.164 -40.989 1.00 97.75 132 THR A O 1
ATOM 1058 N N . GLN A 1 133 ? 25.283 11.325 -39.083 1.00 98.00 133 GLN A N 1
ATOM 1059 C CA . GLN A 1 133 ? 25.940 12.471 -39.706 1.00 98.00 133 GLN A CA 1
ATOM 1060 C C . GLN A 1 133 ? 27.256 12.064 -40.387 1.00 98.00 133 GLN A C 1
ATOM 1062 O O . GLN A 1 133 ? 27.455 12.367 -41.559 1.00 98.00 133 GLN A O 1
ATOM 1067 N N . ASN A 1 134 ? 28.106 11.293 -39.704 1.00 97.75 134 ASN A N 1
ATOM 1068 C CA . ASN A 1 134 ? 29.374 10.820 -40.265 1.00 97.75 134 ASN A CA 1
ATOM 1069 C C . ASN A 1 134 ? 29.164 9.939 -41.508 1.00 97.75 134 ASN A C 1
ATOM 1071 O O . ASN A 1 134 ? 29.906 10.051 -42.480 1.00 97.75 134 ASN A O 1
ATOM 1075 N N . ILE A 1 135 ? 28.150 9.063 -41.503 1.00 98.06 135 ILE A N 1
ATOM 1076 C CA . ILE A 1 135 ? 27.809 8.244 -42.677 1.00 98.06 135 ILE A CA 1
ATOM 1077 C C . ILE A 1 135 ? 27.399 9.136 -43.849 1.00 98.06 135 ILE A C 1
ATOM 1079 O O . ILE A 1 135 ? 27.843 8.893 -44.970 1.00 98.06 135 ILE A O 1
ATOM 1083 N N . GLN A 1 136 ? 26.581 10.160 -43.597 1.00 97.50 136 GLN A N 1
ATOM 1084 C CA . GLN A 1 136 ? 26.164 11.107 -44.628 1.00 97.50 136 GLN A CA 1
ATOM 1085 C C . GLN A 1 136 ? 27.374 11.845 -45.220 1.00 97.50 136 GLN A C 1
ATOM 1087 O O . GLN A 1 136 ? 27.547 11.854 -46.435 1.00 97.50 136 GLN A O 1
ATOM 1092 N N . GLU A 1 137 ? 28.270 12.357 -44.376 1.00 97.62 137 GLU A N 1
ATOM 1093 C CA . GLU A 1 137 ? 29.492 13.048 -44.810 1.00 97.62 137 GLU A CA 1
ATOM 1094 C C . GLU A 1 137 ? 30.421 12.151 -45.639 1.00 97.62 137 GLU A C 1
ATOM 1096 O O . GLU A 1 137 ? 30.970 12.585 -46.656 1.00 97.62 137 GLU A O 1
ATOM 1101 N N . ILE A 1 138 ? 30.572 10.881 -45.253 1.00 97.44 138 ILE A N 1
ATOM 1102 C CA . ILE A 1 138 ? 31.348 9.900 -46.023 1.00 97.44 138 ILE A CA 1
ATOM 1103 C C . ILE A 1 138 ? 30.678 9.630 -47.374 1.00 97.44 138 ILE A C 1
ATOM 1105 O O . ILE A 1 138 ? 31.358 9.637 -48.401 1.00 97.44 138 ILE A O 1
ATOM 1109 N N . GLN A 1 139 ? 29.359 9.416 -47.402 1.00 97.00 139 GLN A N 1
ATOM 1110 C CA . GLN A 1 139 ? 28.626 9.193 -48.651 1.00 97.00 139 GLN A CA 1
ATOM 1111 C C . GLN A 1 139 ? 28.748 10.387 -49.600 1.00 97.00 139 GLN A C 1
ATOM 1113 O O . GLN A 1 139 ? 28.976 10.189 -50.794 1.00 97.00 139 GLN A O 1
ATOM 1118 N N . ASP A 1 140 ? 28.648 11.607 -49.079 1.00 96.06 140 ASP A N 1
ATOM 1119 C CA . ASP A 1 140 ? 28.786 12.830 -49.866 1.00 96.06 140 ASP A CA 1
ATOM 1120 C C . ASP A 1 140 ? 30.218 13.000 -50.384 1.00 96.06 140 ASP A C 1
ATOM 1122 O O . ASP A 1 140 ? 30.421 13.343 -51.549 1.00 96.06 140 ASP A O 1
ATOM 1126 N N . THR A 1 141 ? 31.219 12.665 -49.566 1.00 96.56 141 THR A N 1
ATOM 1127 C CA . THR A 1 141 ? 32.634 12.688 -49.968 1.00 96.56 141 THR A CA 1
ATOM 1128 C C . THR A 1 141 ? 32.916 11.694 -51.095 1.00 96.56 141 THR A C 1
ATOM 1130 O O . THR A 1 141 ? 33.551 12.058 -52.083 1.00 96.56 141 THR A O 1
ATOM 1133 N N . ILE A 1 142 ? 32.405 10.463 -50.990 1.00 94.44 142 ILE A N 1
ATOM 1134 C CA . ILE A 1 142 ? 32.571 9.419 -52.014 1.00 94.44 142 ILE A CA 1
ATOM 1135 C C . ILE A 1 142 ? 31.827 9.783 -53.305 1.00 94.44 142 ILE A C 1
ATOM 1137 O O . ILE A 1 142 ? 32.303 9.473 -54.392 1.00 94.44 142 ILE A O 1
ATOM 1141 N N . ARG A 1 143 ? 30.669 10.448 -53.211 1.00 93.81 143 ARG A N 1
ATOM 1142 C CA . ARG A 1 143 ? 29.869 10.857 -54.379 1.00 93.81 143 ARG A CA 1
ATOM 1143 C C . ARG A 1 143 ? 30.343 12.151 -55.033 1.00 93.81 14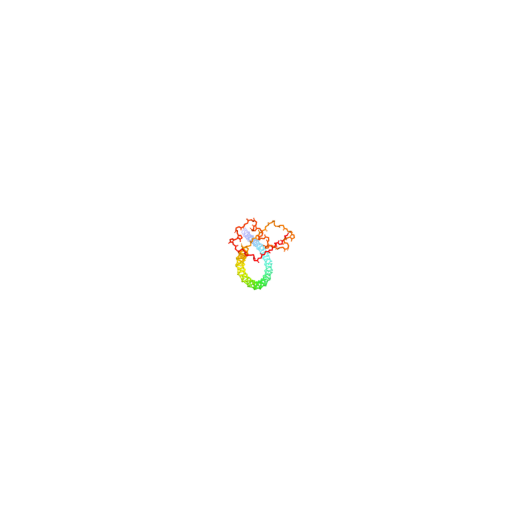3 ARG A C 1
ATOM 1145 O O . ARG A 1 143 ? 29.951 12.410 -56.165 1.00 93.81 143 ARG A O 1
ATOM 1152 N N . ARG A 1 144 ? 31.178 12.951 -54.364 1.00 95.19 144 ARG A N 1
ATOM 1153 C CA . ARG A 1 144 ? 31.670 14.245 -54.860 1.00 95.19 144 ARG A CA 1
ATOM 1154 C C . ARG A 1 144 ? 32.275 14.221 -56.279 1.00 95.19 144 ARG A C 1
ATOM 1156 O O . ARG A 1 144 ? 31.989 15.163 -57.013 1.00 95.19 144 ARG A O 1
ATOM 1163 N N . PRO A 1 145 ? 33.089 13.226 -56.694 1.00 92.62 145 PRO A N 1
ATOM 1164 C CA . PRO A 1 145 ? 33.609 13.164 -58.064 1.00 92.62 145 PRO A CA 1
ATOM 1165 C C . PRO A 1 145 ? 32.610 12.588 -59.082 1.00 92.62 145 PRO A C 1
ATOM 1167 O O . PRO A 1 145 ? 32.877 12.633 -60.282 1.00 92.62 145 PRO A O 1
ATOM 1170 N N . ASN A 1 146 ? 31.474 12.040 -58.641 1.00 93.19 146 ASN A N 1
ATOM 1171 C CA . ASN A 1 146 ? 30.539 11.353 -59.525 1.00 93.19 146 ASN A CA 1
ATOM 1172 C C . ASN A 1 146 ? 29.689 12.365 -60.301 1.00 93.19 146 ASN A C 1
ATOM 1174 O O . ASN A 1 146 ? 29.061 13.250 -59.721 1.00 93.19 146 ASN A O 1
ATOM 1178 N N . VAL A 1 147 ? 29.602 12.182 -61.618 1.00 90.56 147 VAL A N 1
ATOM 1179 C CA . VAL A 1 147 ? 28.760 12.996 -62.503 1.00 90.56 147 VAL A CA 1
ATOM 1180 C C . VAL A 1 147 ? 27.573 12.164 -62.973 1.00 90.56 147 VAL A C 1
ATOM 1182 O O . VAL A 1 147 ? 27.737 11.047 -63.461 1.00 90.56 147 VAL A O 1
ATOM 1185 N N . ARG A 1 148 ? 26.360 12.714 -62.851 1.00 92.38 148 ARG A N 1
ATOM 1186 C CA . ARG A 1 148 ? 25.137 12.072 -63.345 1.00 92.38 148 ARG A CA 1
ATOM 1187 C C . ARG A 1 148 ? 24.721 12.690 -64.675 1.00 92.38 148 ARG A C 1
ATOM 1189 O O . ARG A 1 148 ? 24.347 13.857 -64.720 1.00 92.38 148 ARG A O 1
ATOM 1196 N N . ILE A 1 149 ? 24.736 11.885 -65.733 1.00 89.31 149 ILE A N 1
ATOM 1197 C CA . ILE A 1 149 ? 24.248 12.270 -67.062 1.00 89.31 149 ILE A CA 1
ATOM 1198 C C . ILE A 1 149 ? 22.836 11.708 -67.237 1.00 89.31 149 ILE A C 1
ATOM 1200 O O . ILE A 1 149 ? 22.593 10.530 -66.977 1.00 89.31 149 ILE A O 1
ATOM 1204 N N . ILE A 1 150 ? 21.898 12.562 -67.638 1.00 89.88 150 ILE A N 1
ATOM 1205 C CA . ILE A 1 150 ? 20.481 12.229 -67.841 1.00 89.88 150 ILE A CA 1
ATOM 1206 C C . ILE A 1 150 ? 20.094 12.426 -69.310 1.00 89.88 150 ILE A C 1
ATOM 1208 O O . ILE A 1 150 ? 20.781 13.143 -70.031 1.00 89.88 150 ILE A O 1
ATOM 1212 N N . GLY A 1 151 ? 18.996 11.800 -69.746 1.00 86.88 151 GLY A N 1
ATOM 1213 C CA . GLY A 1 151 ? 18.493 11.939 -71.122 1.00 86.88 151 GLY A CA 1
ATOM 1214 C C . GLY A 1 151 ? 19.307 11.186 -72.180 1.00 86.88 151 GLY A C 1
ATOM 1215 O O . GLY A 1 151 ? 19.230 11.518 -73.354 1.00 86.88 151 GLY A O 1
ATOM 1216 N N . VAL A 1 152 ? 20.105 10.194 -71.772 1.00 85.81 152 VAL A N 1
ATOM 1217 C CA . VAL A 1 152 ? 20.829 9.317 -72.702 1.00 85.81 152 VAL A CA 1
ATOM 1218 C C . VAL A 1 152 ? 19.887 8.201 -73.161 1.00 85.81 152 VAL A C 1
ATOM 1220 O O . VAL A 1 152 ? 19.360 7.468 -72.318 1.00 85.81 152 VAL A O 1
ATOM 1223 N N . ASP A 1 153 ? 19.718 8.029 -74.471 1.00 83.44 153 ASP A N 1
ATOM 1224 C CA . ASP A 1 153 ? 18.901 6.951 -75.045 1.00 83.44 153 ASP A CA 1
ATOM 1225 C C . ASP A 1 153 ? 19.537 5.561 -74.840 1.00 83.44 153 ASP A C 1
ATOM 1227 O O . ASP A 1 153 ? 20.762 5.404 -74.801 1.00 83.44 153 ASP A O 1
ATOM 1231 N N . GLU A 1 154 ? 18.701 4.533 -74.679 1.00 77.75 154 GLU A N 1
ATOM 1232 C CA . GLU A 1 154 ? 19.100 3.140 -74.398 1.00 77.75 154 GLU A CA 1
ATOM 1233 C C . GLU A 1 154 ? 19.192 2.290 -75.677 1.00 77.75 154 GLU A C 1
ATOM 1235 O O . GLU A 1 154 ? 18.617 1.210 -75.777 1.00 77.75 154 GLU A O 1
ATOM 1240 N N . ASN A 1 155 ? 19.921 2.788 -76.677 1.00 77.62 155 ASN A N 1
ATOM 1241 C CA . ASN A 1 155 ? 20.005 2.161 -78.003 1.00 77.62 155 ASN A CA 1
ATOM 1242 C C . ASN A 1 155 ? 21.111 1.082 -78.053 1.00 77.62 155 ASN A C 1
ATOM 1244 O O . ASN A 1 155 ? 21.985 1.041 -77.187 1.00 77.62 155 ASN A O 1
ATOM 1248 N N . GLU A 1 156 ? 21.138 0.239 -79.092 1.00 67.00 156 GLU A N 1
ATOM 1249 C CA . GLU A 1 156 ? 22.143 -0.837 -79.263 1.00 67.00 156 GLU A CA 1
ATOM 1250 C C . GLU A 1 156 ? 23.600 -0.331 -79.194 1.00 67.00 156 GLU A C 1
ATOM 1252 O O . GLU A 1 156 ? 24.474 -0.989 -78.628 1.00 67.00 156 GLU A O 1
ATOM 1257 N N . ASP A 1 157 ? 23.857 0.894 -79.663 1.00 65.62 157 ASP A N 1
ATOM 1258 C CA . ASP A 1 157 ? 25.156 1.570 -79.548 1.00 65.62 157 ASP A CA 1
ATOM 1259 C C . ASP A 1 157 ? 25.623 1.767 -78.090 1.00 65.62 157 ASP A C 1
ATOM 1261 O O . ASP A 1 157 ? 26.824 1.690 -77.814 1.00 65.62 157 ASP A O 1
ATOM 1265 N N . PHE A 1 158 ? 24.695 1.994 -77.148 1.00 70.38 158 PHE A N 1
ATOM 1266 C CA . PHE A 1 158 ? 24.991 2.097 -75.712 1.00 70.38 158 PHE A CA 1
ATOM 1267 C C . PHE A 1 158 ? 25.513 0.763 -75.173 1.00 70.38 158 PHE A C 1
ATOM 1269 O O . PHE A 1 158 ? 26.479 0.731 -74.407 1.00 70.38 158 PHE A O 1
ATOM 1276 N N . GLN A 1 159 ? 24.880 -0.336 -75.593 1.00 68.44 159 GLN A N 1
ATOM 1277 C CA . GLN A 1 159 ? 25.221 -1.688 -75.151 1.00 68.44 159 GLN A CA 1
ATOM 1278 C C . GLN A 1 159 ? 26.563 -2.155 -75.728 1.00 68.44 159 GLN A C 1
ATOM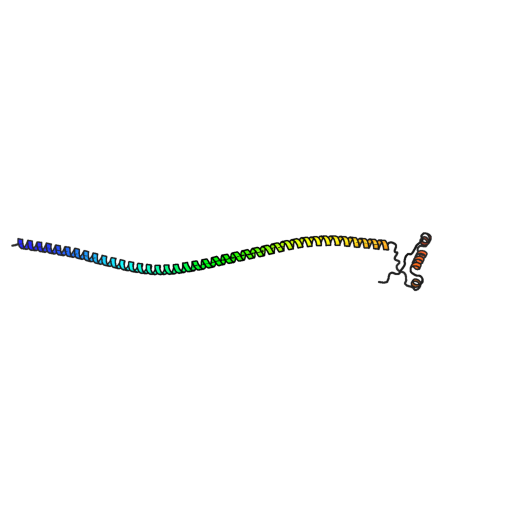 1280 O O . GLN A 1 159 ? 27.314 -2.840 -75.039 1.00 68.44 159 GLN A O 1
ATOM 1285 N N . LEU A 1 160 ? 26.890 -1.749 -76.960 1.00 70.06 160 LEU A N 1
ATOM 1286 C CA . LEU A 1 160 ? 28.107 -2.171 -77.660 1.00 70.06 160 LEU A CA 1
ATOM 1287 C C . LEU A 1 160 ? 29.355 -1.359 -77.280 1.00 70.06 160 LEU A C 1
ATOM 1289 O O . LEU A 1 160 ? 30.437 -1.928 -77.159 1.00 70.06 160 LEU A O 1
ATOM 1293 N N . LYS A 1 161 ? 29.235 -0.033 -77.113 1.00 79.38 161 LYS A N 1
ATOM 1294 C CA . LYS A 1 161 ? 30.391 0.865 -76.880 1.00 79.38 161 LYS A CA 1
ATOM 1295 C C . LYS A 1 161 ? 30.602 1.229 -75.408 1.00 79.38 161 LYS A C 1
ATOM 1297 O O . LYS A 1 161 ? 31.663 1.735 -75.046 1.00 79.38 161 LYS A O 1
ATOM 1302 N N . GLY A 1 162 ? 29.610 0.956 -74.565 1.00 84.31 162 GLY A N 1
ATOM 1303 C CA . GLY A 1 162 ? 29.663 1.147 -73.122 1.00 84.31 162 GLY A CA 1
ATOM 1304 C C . GLY A 1 162 ? 29.552 2.611 -72.653 1.00 84.31 162 GLY A C 1
ATOM 1305 O O . GLY A 1 162 ? 29.734 3.554 -73.430 1.00 84.31 162 GLY A O 1
ATOM 1306 N N . PRO A 1 163 ? 29.275 2.834 -71.353 1.00 85.75 163 PRO A N 1
ATOM 1307 C CA . PRO A 1 163 ? 28.953 4.163 -70.820 1.00 85.75 163 PRO A CA 1
ATOM 1308 C C . PRO A 1 163 ? 30.115 5.171 -70.876 1.00 85.75 163 PRO A C 1
ATOM 1310 O O . PRO A 1 163 ? 29.889 6.364 -71.069 1.00 85.75 163 PRO A O 1
ATOM 1313 N N . ALA A 1 164 ? 31.362 4.706 -70.751 1.00 88.00 164 ALA A N 1
ATOM 1314 C CA . ALA A 1 164 ? 32.547 5.567 -70.796 1.00 88.00 164 ALA A CA 1
ATOM 1315 C C . ALA A 1 164 ? 32.747 6.227 -72.172 1.00 88.00 164 ALA A C 1
ATOM 1317 O O . ALA A 1 164 ? 33.104 7.401 -72.259 1.00 88.00 164 ALA A O 1
ATOM 1318 N N . ASN A 1 165 ? 32.459 5.504 -73.260 1.00 87.62 165 ASN A N 1
ATOM 1319 C CA . ASN A 1 165 ? 32.582 6.048 -74.611 1.00 87.62 165 ASN A CA 1
ATOM 1320 C C . ASN A 1 165 ? 31.569 7.174 -74.873 1.00 87.62 165 ASN A C 1
ATOM 1322 O O . ASN A 1 165 ? 31.864 8.141 -75.570 1.00 87.62 165 ASN A O 1
ATOM 1326 N N . ILE A 1 166 ? 30.380 7.068 -74.277 1.00 87.75 166 ILE A N 1
ATOM 1327 C CA . ILE A 1 166 ? 29.338 8.094 -74.381 1.00 87.75 166 ILE A CA 1
ATOM 1328 C C . ILE A 1 166 ? 29.774 9.377 -73.686 1.00 87.75 166 ILE A C 1
ATOM 1330 O O . ILE A 1 166 ? 29.596 10.451 -74.253 1.00 87.75 166 ILE A O 1
ATOM 1334 N N . PHE A 1 167 ? 30.392 9.276 -72.506 1.00 88.88 167 PHE A N 1
ATOM 1335 C CA . PHE A 1 167 ? 30.967 10.439 -71.831 1.00 88.88 167 PHE A CA 1
ATOM 1336 C C . PHE A 1 167 ? 31.970 11.168 -72.737 1.00 88.88 167 PHE A C 1
ATOM 1338 O O . PHE A 1 167 ? 31.839 12.371 -72.944 1.00 88.88 167 PHE A O 1
ATOM 1345 N N . ASN A 1 168 ? 32.909 10.439 -73.351 1.00 86.94 168 ASN A N 1
ATOM 1346 C CA . ASN A 1 168 ? 33.903 11.031 -74.253 1.00 86.94 168 ASN A CA 1
ATOM 1347 C C . ASN A 1 168 ? 33.260 11.730 -75.457 1.00 86.94 168 ASN A C 1
ATOM 1349 O O . ASN A 1 168 ? 33.634 12.859 -75.769 1.00 86.94 168 ASN A O 1
ATOM 1353 N N . LYS A 1 169 ? 32.249 11.110 -76.082 1.00 87.75 169 LYS A N 1
ATOM 1354 C CA . LYS A 1 169 ? 31.495 11.726 -77.183 1.00 87.75 169 LYS A CA 1
ATOM 1355 C C . LYS A 1 169 ? 30.796 13.020 -76.744 1.00 87.75 169 LYS A C 1
ATOM 1357 O O . LYS A 1 169 ? 30.883 14.021 -77.445 1.00 87.75 169 LYS A O 1
ATOM 1362 N N . ILE A 1 170 ? 30.160 13.025 -75.567 1.00 88.81 170 ILE A N 1
ATOM 1363 C CA . ILE A 1 170 ? 29.503 14.222 -75.015 1.00 88.81 170 ILE A CA 1
ATOM 1364 C C . ILE A 1 170 ? 30.516 15.351 -74.803 1.00 88.81 170 ILE A C 1
ATOM 1366 O O . ILE A 1 170 ? 30.229 16.492 -75.169 1.00 88.81 170 ILE A O 1
ATOM 1370 N N . ILE A 1 171 ? 31.694 15.055 -74.241 1.00 89.38 171 ILE A N 1
ATOM 1371 C CA . ILE A 1 171 ? 32.751 16.058 -74.062 1.00 89.38 171 ILE A CA 1
ATOM 1372 C C . ILE A 1 171 ? 33.262 16.571 -75.410 1.00 89.38 171 ILE A C 1
ATOM 1374 O O . ILE A 1 171 ? 33.421 17.775 -75.560 1.00 89.38 171 ILE A O 1
ATOM 1378 N N . GLU A 1 172 ? 33.513 15.705 -76.390 1.00 88.69 172 GLU A N 1
ATOM 1379 C CA . GLU A 1 172 ? 33.984 16.130 -77.716 1.00 88.69 172 GLU A CA 1
ATOM 1380 C C . GLU A 1 172 ? 32.999 17.068 -78.414 1.00 88.69 172 GLU A C 1
ATOM 1382 O O . GLU A 1 172 ? 33.410 18.084 -78.972 1.00 88.69 172 GLU A O 1
ATOM 1387 N N . GLU A 1 173 ? 31.708 16.740 -78.360 1.00 90.94 173 GLU A N 1
ATOM 1388 C CA . GLU A 1 173 ? 30.658 17.511 -79.025 1.00 90.94 173 GLU A CA 1
ATOM 1389 C C . GLU A 1 173 ? 30.355 18.839 -78.312 1.00 90.94 173 GLU A C 1
ATOM 1391 O O . GLU A 1 173 ? 30.093 19.837 -78.980 1.00 90.94 173 GLU A O 1
ATOM 1396 N N . ASN A 1 174 ? 30.400 18.879 -76.972 1.00 92.62 174 ASN A N 1
ATOM 1397 C CA . ASN A 1 174 ? 29.947 20.041 -76.190 1.00 92.62 174 ASN A CA 1
ATOM 1398 C C . ASN A 1 174 ? 31.085 20.859 -75.554 1.00 92.62 174 ASN A C 1
ATOM 1400 O O . ASN A 1 174 ? 30.934 22.061 -75.343 1.00 92.62 174 ASN A O 1
ATOM 1404 N N . PHE A 1 175 ? 32.223 20.235 -75.239 1.00 90.62 175 PHE A N 1
ATOM 1405 C CA . PHE A 1 175 ? 33.350 20.832 -74.506 1.00 90.62 175 PHE A CA 1
ATOM 1406 C C . PHE A 1 175 ? 34.713 20.493 -75.152 1.00 90.62 175 PHE A C 1
ATOM 1408 O O . PHE A 1 175 ? 35.597 19.944 -74.485 1.00 90.62 175 PHE A O 1
ATOM 1415 N N . PRO A 1 176 ? 34.941 20.841 -76.433 1.00 85.06 176 PRO A N 1
ATOM 1416 C CA . PRO A 1 176 ? 36.126 20.409 -77.181 1.00 85.06 176 PRO A CA 1
ATOM 1417 C C . PRO A 1 176 ? 37.456 20.880 -76.566 1.00 85.06 176 PRO A C 1
ATOM 1419 O O . PRO A 1 176 ? 38.455 20.167 -76.643 1.00 85.06 176 PRO A O 1
ATOM 1422 N N . ASN A 1 177 ? 37.472 22.042 -75.901 1.00 88.81 177 ASN A N 1
ATOM 1423 C CA . ASN A 1 177 ? 38.674 22.567 -75.239 1.00 88.81 177 ASN A CA 1
ATOM 1424 C C . ASN A 1 177 ? 39.056 21.745 -73.998 1.00 88.81 177 ASN A C 1
ATOM 1426 O O . ASN A 1 177 ? 40.235 21.486 -73.764 1.00 88.81 177 ASN A O 1
ATOM 1430 N N . LEU A 1 178 ? 38.061 21.259 -73.246 1.00 87.06 178 LEU A N 1
ATOM 1431 C CA . LEU A 1 178 ? 38.275 20.509 -72.005 1.00 87.06 178 LEU A CA 1
ATOM 1432 C C . LEU A 1 178 ? 39.016 19.192 -72.259 1.00 87.06 178 LEU A C 1
ATOM 1434 O O . LEU A 1 178 ? 39.862 18.793 -71.462 1.00 87.06 178 LEU A O 1
ATOM 1438 N N . LYS A 1 179 ? 38.733 18.544 -73.396 1.00 78.81 179 LYS A N 1
ATOM 1439 C CA . LYS A 1 179 ? 39.387 17.296 -73.806 1.00 78.81 179 LYS A CA 1
ATOM 1440 C C . LYS A 1 179 ? 40.892 17.457 -74.036 1.00 78.81 179 LYS A C 1
ATOM 1442 O O . LYS A 1 179 ? 41.647 16.531 -73.760 1.00 78.81 179 LYS A O 1
ATOM 1447 N N . ASN A 1 180 ? 41.318 18.604 -74.563 1.00 78.88 180 ASN A N 1
ATOM 1448 C CA . ASN A 1 180 ? 42.721 18.848 -74.899 1.00 78.88 180 ASN A CA 1
ATOM 1449 C C . ASN A 1 180 ? 43.511 19.410 -73.709 1.00 78.88 180 ASN A C 1
ATOM 1451 O O . ASN A 1 180 ? 44.716 19.188 -73.617 1.00 78.88 180 ASN A O 1
ATOM 1455 N N . GLU A 1 181 ? 42.843 20.131 -72.805 1.00 82.88 181 GLU A N 1
ATOM 1456 C CA . GLU A 1 181 ? 43.469 20.784 -71.650 1.00 82.88 181 GLU A CA 1
ATOM 1457 C C . GLU A 1 181 ? 43.585 19.876 -70.417 1.00 82.88 181 GLU A C 1
ATOM 1459 O O . GLU A 1 181 ? 44.520 20.034 -69.632 1.00 82.88 181 GLU A O 1
ATOM 1464 N N . MET A 1 182 ? 42.669 18.917 -70.230 1.00 81.38 182 MET A N 1
ATOM 1465 C CA . MET A 1 182 ? 42.666 18.031 -69.062 1.00 81.38 182 MET A CA 1
ATOM 1466 C C . MET A 1 182 ? 42.646 16.553 -69.445 1.00 81.38 182 MET A C 1
ATOM 1468 O O . MET A 1 182 ? 41.780 16.085 -70.182 1.00 81.38 182 MET A O 1
ATOM 1472 N N . HIS A 1 183 ? 43.557 15.781 -68.850 1.00 77.25 183 HIS A N 1
ATOM 1473 C CA . HIS A 1 183 ? 43.540 14.326 -68.956 1.00 77.25 183 HIS A CA 1
ATOM 1474 C C . HIS A 1 183 ? 42.454 13.741 -68.039 1.00 77.25 183 HIS A C 1
ATOM 1476 O O . HIS A 1 183 ? 42.668 13.550 -66.840 1.00 77.25 183 HIS A O 1
ATOM 1482 N N . MET A 1 184 ? 41.272 13.468 -68.594 1.00 81.94 184 MET A N 1
ATOM 1483 C CA . MET A 1 184 ? 40.160 12.871 -67.849 1.00 81.94 184 MET A CA 1
ATOM 1484 C C . MET A 1 184 ? 40.332 11.356 -67.721 1.00 81.94 184 MET A C 1
ATOM 1486 O O . MET A 1 184 ? 40.437 10.647 -68.718 1.00 81.94 184 MET A O 1
ATOM 1490 N N . ASN A 1 185 ? 40.305 10.858 -66.484 1.00 85.81 185 ASN A N 1
ATOM 1491 C CA . ASN A 1 185 ? 40.306 9.429 -66.181 1.00 85.81 185 ASN A CA 1
ATOM 1492 C C . ASN A 1 185 ? 38.930 9.017 -65.660 1.00 85.81 185 ASN A C 1
ATOM 1494 O O . ASN A 1 185 ? 38.474 9.525 -64.638 1.00 85.81 185 ASN A O 1
ATOM 1498 N N . ILE A 1 186 ? 38.285 8.076 -66.349 1.00 88.88 186 ILE A N 1
ATOM 1499 C CA . ILE A 1 186 ? 37.024 7.478 -65.905 1.00 88.88 186 ILE A CA 1
ATOM 1500 C C . ILE A 1 186 ? 37.368 6.234 -65.091 1.00 88.88 186 ILE A C 1
ATOM 1502 O O . ILE A 1 186 ? 37.904 5.271 -65.635 1.00 88.88 186 ILE A O 1
ATOM 1506 N N . GLN A 1 187 ? 37.073 6.259 -63.792 1.00 90.44 187 GLN A N 1
ATOM 1507 C CA . GLN A 1 187 ? 37.301 5.107 -62.917 1.00 90.44 187 GLN A CA 1
ATOM 1508 C C . GLN A 1 187 ? 36.231 4.027 -63.113 1.00 90.44 187 GLN A C 1
ATOM 1510 O O . GLN A 1 187 ? 36.547 2.851 -63.256 1.00 90.44 187 GLN A O 1
ATOM 1515 N N . GLU A 1 188 ? 34.965 4.432 -63.140 1.00 90.81 188 GLU A N 1
ATOM 1516 C CA . GLU A 1 188 ? 33.826 3.557 -63.388 1.00 90.81 188 GLU A CA 1
ATOM 1517 C C . GLU A 1 188 ? 32.725 4.335 -64.106 1.00 90.81 188 GLU A C 1
ATOM 1519 O O . GLU A 1 188 ? 32.565 5.541 -63.917 1.00 90.81 188 GLU A O 1
ATOM 1524 N N . ALA A 1 189 ? 31.963 3.646 -64.950 1.00 90.06 189 ALA A N 1
ATOM 1525 C CA . ALA A 1 189 ? 30.792 4.214 -65.593 1.00 90.06 189 ALA A CA 1
ATOM 1526 C C . ALA A 1 189 ? 29.758 3.110 -65.806 1.00 90.06 189 ALA A C 1
ATOM 1528 O O . ALA A 1 189 ? 30.042 2.085 -66.425 1.00 90.06 189 ALA A O 1
ATOM 1529 N N . TYR A 1 190 ? 28.553 3.319 -65.289 1.00 88.62 190 TYR A N 1
ATOM 1530 C CA . TYR A 1 190 ? 27.455 2.364 -65.366 1.00 88.62 190 TYR A CA 1
ATOM 1531 C C . TYR A 1 190 ? 26.118 3.099 -65.438 1.00 88.62 190 TYR A C 1
ATOM 1533 O O . TYR A 1 190 ? 25.994 4.259 -65.040 1.00 88.62 190 TYR A O 1
ATOM 1541 N N . ARG A 1 191 ? 25.095 2.415 -65.950 1.00 86.56 191 ARG A N 1
ATOM 1542 C CA . ARG A 1 191 ? 23.711 2.884 -65.846 1.00 86.56 191 ARG A CA 1
ATOM 1543 C C . ARG A 1 191 ? 23.218 2.655 -64.433 1.00 86.56 191 ARG A C 1
ATOM 1545 O O . ARG A 1 191 ? 23.317 1.547 -63.913 1.00 86.56 191 ARG A O 1
ATOM 1552 N N . THR A 1 192 ? 22.642 3.688 -63.831 1.00 88.38 192 THR A N 1
ATOM 1553 C CA . THR A 1 192 ? 21.831 3.484 -62.634 1.00 88.38 192 THR A CA 1
ATOM 1554 C C . THR A 1 192 ? 20.614 2.641 -63.028 1.00 88.38 192 THR A C 1
ATOM 1556 O O . THR A 1 192 ? 19.944 3.016 -63.991 1.00 88.38 192 THR A O 1
ATOM 1559 N N . PRO A 1 193 ? 20.327 1.524 -62.335 1.00 85.44 193 PRO A N 1
ATOM 1560 C CA . PRO A 1 193 ? 19.141 0.722 -62.610 1.00 85.44 193 PRO A CA 1
ATOM 1561 C C . PRO A 1 193 ? 17.868 1.571 -62.568 1.00 85.44 193 PRO A C 1
ATOM 1563 O O . PRO A 1 193 ? 17.743 2.460 -61.717 1.00 85.44 193 PRO A O 1
ATOM 1566 N N . ASN A 1 194 ? 16.928 1.286 -63.472 1.00 80.00 194 ASN A N 1
ATOM 1567 C CA . ASN A 1 194 ? 15.600 1.890 -63.419 1.00 80.00 194 ASN A CA 1
ATOM 1568 C C . ASN A 1 194 ? 14.887 1.445 -62.139 1.00 80.00 194 ASN A C 1
ATOM 1570 O O . ASN A 1 194 ? 15.070 0.320 -61.667 1.00 80.00 194 ASN A O 1
ATOM 1574 N N . ARG A 1 195 ? 14.142 2.379 -61.555 1.00 68.62 195 ARG A N 1
ATOM 1575 C CA . ARG A 1 195 ? 13.464 2.204 -60.274 1.00 68.62 195 ARG A CA 1
ATOM 1576 C C . ARG A 1 195 ? 12.059 1.659 -60.459 1.00 68.62 195 ARG A C 1
ATOM 1578 O O . ARG A 1 195 ? 11.429 2.048 -61.466 1.00 68.62 195 ARG A O 1
#

InterPro domains:
  IPR004244 Transposase, L1 [PTHR11505] (35-195)
  IPR043636 L1 transposable element, RRM domain [PF02994] (144-195)

Radius of gyration: 73.35 Å; chains: 1; bounding box: 126×36×198 Å

Sequence (195 aa):
MMMVEDIKKDFNKSLKEIQENTAKELQVLKEKQENTIKQVEVLTEKEEKTYKQVMEMNKTILDLKREVDTIKKTQSEATLEIETLGKKSGTIDLSISNRIQEMEERISGAEDSIENIGTTIKENGKCKKILTQNIQEIQDTIRRPNVRIIGVDENEDFQLKGPANIFNKIIEENFPNLKNEMHMNIQEAYRTPNR

pLDDT: mean 90.81, std 9.42, range [52.09, 98.5]

Foldseek 3Di:
DPPVVVVVVVVVVVVVVVVVVVVVVVVVVVVVVVVVVVVVVVVVVVVVVVVVVVVVVVVVVVVVVVVVVVVVVVVVVVVVVVVVVVVVVVVVVVVVVVVVVVVVVVVVVVVVVVVVVVVVVVVVVVVVVVVVVVVVVVVCVVCVVPDDDPPDDPDPCCVVVHFVVVVVVCCVVPPVPCVVPDDDDDPDDDDDDDD

Secondary structure (DSSP, 8-state):
-HHHHHHHHHHHHHHHHHHHHHHHHHHHHHHHHHHHHHHHHHHHHHHHHHHHHHHHHHHHHHHHHHHHHHHHHHHHHHHHHHHHHHHHHHHHHHHHHHHHHHHHHHHHHHHHHHHHHHHHHHHHHHHHHHHHHHHHHHHHHHHTT-----S----HHHHHHHHHHHHHHHHHHH-HHHHHHS----S---PPPP-

Organism: Mus spicilegus (NCBI:txid10103)